Protein AF-A0A7W6JRZ4-F1 (afdb_monomer_lite)

Organism: NCBI:txid1268553

pLDDT: mean 92.35, std 9.7, range [45.47, 98.5]

Secondary structure (DSSP, 8-state):
-PPPPPPPSS-EEEHHHHHHHHT-SSHHHHHHHHHHHHS--S---SS-TTHHHHHHHHHHHH-GGGHHHHHHHHHHHHHHHHH-TTS-HHHHHHHHHHHHHHHHHHHHTTTTT-TTSEEEPPPSSPPPEEETTEEEE---SEEEEE--SSS-EEEEEEEE---PPPSHHHHHHHHHHHHHHHHHHHHHHHHH-GGGSEE-GGGSEEEEGGGTEEEEPPS--HHHHHHHHHHHHHHHHHGGG-

Radius of gyration: 18.37 Å; chains: 1; bounding box: 36×53×46 Å

Sequence (242 aa):
MARAPAPRALPRLSASQLADYLVAATPVGQMGILRQAKNPGPNRPLIIQYQHARRTIAECLRDRSNLNRISARSIVDLEDRRDNANHGPLVRDDAQRCIDVIEAFQRATNELDLWGTEYREPQLPSPTLNIAGVEISVSPDVVALSRGRTDDRVGQAFIRCTIGTPGDAAENRRAEANGHLATIAHLHTAQYLAYLGTPHAPTSMVIDVPRRAVVRGPVNSARRIANIEAACAMIAAVWPVV

Structure (mmCIF, N/CA/C/O backbone):
data_AF-A0A7W6JRZ4-F1
#
_entry.id   AF-A0A7W6JRZ4-F1
#
loop_
_atom_site.group_PDB
_atom_site.id
_atom_site.type_symbol
_atom_site.label_atom_id
_atom_site.label_alt_id
_atom_site.label_comp_id
_atom_site.label_asym_id
_atom_site.label_entity_id
_atom_site.label_seq_id
_atom_site.pdbx_PDB_ins_code
_atom_site.Cartn_x
_atom_site.Cartn_y
_atom_site.Cartn_z
_atom_site.occupancy
_atom_site.B_iso_or_equiv
_atom_site.auth_seq_id
_atom_site.auth_comp_id
_atom_site.auth_asym_id
_atom_site.auth_atom_id
_atom_site.pdbx_PDB_model_num
ATOM 1 N N . MET A 1 1 ? -8.407 26.370 -15.749 1.00 48.34 1 MET A N 1
ATOM 2 C CA . MET A 1 1 ? -7.953 25.893 -14.422 1.00 48.34 1 MET A CA 1
ATOM 3 C C . MET A 1 1 ? -9.121 25.201 -13.737 1.00 48.34 1 MET A C 1
ATOM 5 O O . MET A 1 1 ? -10.162 25.829 -13.595 1.00 48.34 1 MET A O 1
ATOM 9 N N . ALA A 1 2 ? -9.001 23.918 -13.386 1.00 53.44 2 ALA A N 1
ATOM 10 C CA . ALA A 1 2 ? -10.058 23.216 -12.655 1.00 53.44 2 ALA A CA 1
ATOM 11 C C . ALA A 1 2 ? -10.153 23.773 -11.224 1.00 53.44 2 ALA A C 1
ATOM 13 O O . ALA A 1 2 ? -9.135 23.925 -10.548 1.00 53.44 2 ALA A O 1
ATOM 14 N N . ARG A 1 3 ? -11.367 24.115 -10.778 1.00 54.56 3 ARG A N 1
ATOM 15 C CA . ARG A 1 3 ? -11.632 24.584 -9.412 1.00 54.56 3 ARG A CA 1
ATOM 16 C C . ARG A 1 3 ? -11.211 23.493 -8.426 1.00 54.56 3 ARG A C 1
ATOM 18 O O . ARG A 1 3 ? -11.556 22.329 -8.625 1.00 54.56 3 ARG A O 1
ATOM 25 N N . ALA A 1 4 ? -10.474 23.869 -7.381 1.00 60.69 4 ALA A N 1
ATOM 26 C CA . ALA A 1 4 ? -10.115 22.944 -6.312 1.00 60.69 4 ALA A CA 1
ATOM 27 C C . ALA A 1 4 ? -11.375 22.256 -5.768 1.00 60.69 4 ALA A C 1
ATOM 29 O O . ALA A 1 4 ? -12.387 22.943 -5.571 1.00 60.69 4 ALA A O 1
ATOM 30 N N . PRO A 1 5 ? -11.344 20.934 -5.528 1.00 68.88 5 PRO A N 1
ATOM 31 C CA . PRO A 1 5 ? -12.448 20.290 -4.842 1.00 68.88 5 PRO A CA 1
ATOM 32 C C . PRO A 1 5 ? -12.614 20.940 -3.465 1.00 68.88 5 PRO A C 1
ATOM 34 O O . PRO A 1 5 ? -11.634 21.318 -2.819 1.00 68.88 5 PRO A O 1
ATOM 37 N N . ALA A 1 6 ? -13.866 21.107 -3.039 1.00 77.44 6 ALA A N 1
ATOM 38 C CA . ALA A 1 6 ? -14.158 21.669 -1.730 1.00 77.44 6 ALA A CA 1
ATOM 39 C C . ALA A 1 6 ? -13.499 20.819 -0.621 1.00 77.44 6 ALA A C 1
ATOM 41 O O . ALA A 1 6 ? -13.405 19.593 -0.773 1.00 77.44 6 ALA A O 1
ATOM 42 N N . PRO A 1 7 ? -13.065 21.444 0.489 1.00 83.38 7 PRO A N 1
ATOM 43 C CA . PRO A 1 7 ? -12.601 20.723 1.665 1.00 83.38 7 PRO A CA 1
ATOM 44 C C . PRO A 1 7 ? -13.613 19.665 2.099 1.00 83.38 7 PRO A C 1
ATOM 46 O O . PRO A 1 7 ? -14.826 19.892 2.087 1.00 83.38 7 PRO A O 1
ATOM 49 N N . ARG A 1 8 ? -13.121 18.496 2.503 1.00 87.75 8 ARG A N 1
ATOM 50 C CA . ARG A 1 8 ? -13.980 17.412 2.979 1.00 87.75 8 ARG A CA 1
ATOM 51 C C . ARG A 1 8 ? -14.518 17.745 4.367 1.00 87.75 8 ARG A C 1
ATOM 53 O O . ARG A 1 8 ? -13.752 17.833 5.325 1.00 87.75 8 ARG A O 1
ATOM 60 N N . ALA A 1 9 ? -15.838 17.879 4.472 1.00 91.25 9 ALA A N 1
ATOM 61 C CA . ALA A 1 9 ? -16.509 18.132 5.746 1.00 91.25 9 ALA A CA 1
ATOM 62 C C . ALA A 1 9 ? -16.376 16.947 6.719 1.00 91.25 9 ALA A C 1
ATOM 64 O O . ALA A 1 9 ? -16.116 17.150 7.901 1.00 91.25 9 ALA A O 1
ATOM 65 N N . LEU A 1 10 ? -16.503 15.716 6.211 1.00 94.62 10 LEU A N 1
ATOM 66 C CA . LEU A 1 10 ? -16.395 14.488 7.001 1.00 94.62 10 LEU A CA 1
ATOM 67 C C . LEU A 1 10 ? -14.976 13.893 6.936 1.00 94.62 10 LEU A C 1
ATOM 69 O O . LEU A 1 10 ? -14.323 14.001 5.888 1.00 94.62 10 LEU A O 1
ATOM 73 N N . PRO A 1 11 ? -14.497 13.254 8.022 1.00 96.56 11 PRO A N 1
ATOM 74 C CA . PRO A 1 11 ? -13.176 12.643 8.071 1.00 96.56 11 PRO A CA 1
ATOM 75 C C . PRO A 1 11 ? -13.060 11.479 7.095 1.00 96.56 11 PRO A C 1
ATOM 77 O O . PRO A 1 11 ? -13.782 10.486 7.182 1.00 96.56 11 PRO A O 1
ATOM 80 N N . ARG A 1 12 ? -12.118 11.610 6.155 1.00 95.69 12 ARG A N 1
ATOM 81 C CA . ARG A 1 12 ? -11.849 10.592 5.139 1.00 95.69 12 ARG A CA 1
ATOM 82 C C . ARG A 1 12 ? -10.368 10.489 4.811 1.00 95.69 12 ARG A C 1
ATOM 84 O O . ARG A 1 12 ? -9.756 11.473 4.390 1.00 95.69 12 ARG A O 1
ATOM 91 N N . LEU A 1 13 ? -9.824 9.279 4.908 1.00 96.00 13 LEU A N 1
ATOM 92 C CA . LEU A 1 13 ? -8.449 8.946 4.532 1.00 96.00 13 LEU A CA 1
ATOM 93 C C . LEU A 1 13 ? -8.422 7.754 3.566 1.00 96.00 13 LEU A C 1
ATOM 95 O O . LEU A 1 13 ? -9.372 6.985 3.465 1.00 96.00 13 LEU A O 1
ATOM 99 N N . SER A 1 14 ? -7.321 7.581 2.838 1.00 95.81 14 SER A N 1
ATOM 100 C CA . SER A 1 14 ? -6.995 6.280 2.238 1.00 95.81 14 SER A CA 1
ATOM 101 C C . SER A 1 14 ? -6.327 5.359 3.263 1.00 95.81 14 SER A C 1
ATOM 103 O O . SER A 1 14 ? -5.719 5.834 4.223 1.00 95.81 14 SER A O 1
ATOM 105 N N . ALA A 1 15 ? -6.382 4.046 3.031 1.00 97.25 15 ALA A N 1
ATOM 106 C CA . ALA A 1 15 ? -5.702 3.059 3.872 1.00 97.25 15 ALA A CA 1
ATOM 107 C C . ALA A 1 15 ? -4.200 3.362 4.036 1.00 97.25 15 ALA A C 1
ATOM 109 O O . ALA A 1 15 ? -3.674 3.304 5.145 1.00 97.25 15 ALA A O 1
ATOM 110 N N . SER A 1 16 ? -3.521 3.756 2.952 1.00 95.00 16 SER A N 1
ATOM 111 C CA . SER A 1 16 ? -2.101 4.127 2.990 1.00 95.00 16 SER A CA 1
ATOM 112 C C . SER A 1 16 ? -1.850 5.394 3.810 1.00 95.00 16 SER A C 1
ATOM 114 O O . SER A 1 16 ? -0.917 5.418 4.604 1.00 95.00 16 SER A O 1
ATOM 116 N N . GLN A 1 17 ? -2.705 6.418 3.692 1.00 95.75 17 GLN A N 1
ATOM 117 C CA . GLN A 1 17 ? -2.586 7.631 4.514 1.00 95.75 17 GLN A CA 1
ATOM 118 C C . GLN A 1 17 ? -2.782 7.337 6.003 1.00 95.75 17 GLN A C 1
ATOM 120 O O . GLN A 1 17 ? -2.053 7.886 6.823 1.00 95.75 17 GLN A O 1
ATOM 125 N N . LEU A 1 18 ? -3.739 6.475 6.363 1.00 98.00 18 LEU A N 1
ATOM 126 C CA . LEU A 1 18 ? -3.941 6.077 7.757 1.00 98.00 18 LEU A CA 1
ATOM 127 C C . LEU A 1 18 ? -2.736 5.292 8.298 1.00 98.00 18 LEU A C 1
ATOM 129 O O . LEU A 1 18 ? -2.280 5.551 9.409 1.00 98.00 18 LEU A O 1
ATOM 133 N N . ALA A 1 19 ? -2.189 4.372 7.502 1.00 97.00 19 ALA A N 1
ATOM 134 C CA . ALA A 1 19 ? -0.983 3.633 7.860 1.00 97.00 19 ALA A CA 1
ATOM 135 C C . ALA A 1 19 ? 0.228 4.558 8.074 1.00 97.00 19 ALA A C 1
ATOM 137 O O . ALA A 1 19 ? 0.942 4.409 9.063 1.00 97.00 19 ALA A O 1
ATOM 138 N N . ASP A 1 20 ? 0.429 5.540 7.192 1.00 95.00 20 ASP A N 1
ATOM 139 C CA . ASP A 1 20 ? 1.506 6.525 7.329 1.00 95.00 20 ASP A CA 1
ATOM 140 C C . ASP A 1 20 ? 1.263 7.475 8.523 1.00 95.00 20 ASP A C 1
ATOM 142 O O . ASP A 1 20 ? 2.213 7.846 9.211 1.00 95.00 20 ASP A O 1
ATOM 146 N N . TYR A 1 21 ? 0.007 7.827 8.828 1.00 97.00 21 TYR A N 1
ATOM 147 C CA . TYR A 1 21 ? -0.362 8.632 10.003 1.00 97.00 21 TYR A CA 1
ATOM 148 C C . TYR A 1 21 ? -0.003 7.929 11.319 1.00 97.00 21 TYR A C 1
ATOM 150 O O . TYR A 1 21 ? 0.551 8.554 12.226 1.00 97.00 21 TYR A O 1
ATOM 158 N N . LEU A 1 22 ? -0.281 6.625 11.410 1.00 97.06 22 LEU A N 1
ATOM 159 C CA . LEU A 1 22 ? -0.019 5.806 12.598 1.00 97.06 22 LEU A CA 1
ATOM 160 C C . LEU A 1 22 ? 1.466 5.741 12.974 1.00 97.06 22 LEU A C 1
ATOM 162 O O . LEU A 1 22 ? 1.785 5.580 14.148 1.00 97.06 22 LEU A O 1
ATOM 166 N N . VAL A 1 23 ? 2.365 5.883 11.998 1.00 95.69 23 VAL A N 1
ATOM 167 C CA . VAL A 1 23 ? 3.820 5.796 12.212 1.00 95.69 23 VAL A CA 1
ATOM 168 C C . VAL A 1 23 ? 4.545 7.124 12.019 1.00 95.69 23 VAL A C 1
ATOM 170 O O . VAL A 1 23 ? 5.778 7.170 12.065 1.00 95.69 23 VAL A O 1
ATOM 173 N N . ALA A 1 24 ? 3.811 8.201 11.740 1.00 93.88 24 ALA A N 1
ATOM 174 C CA . ALA A 1 24 ? 4.398 9.504 11.496 1.00 93.88 24 ALA A CA 1
ATOM 175 C C . ALA A 1 24 ? 5.242 9.937 12.702 1.00 93.88 24 ALA A C 1
ATOM 177 O O . ALA A 1 24 ? 4.819 9.874 13.853 1.00 93.88 24 ALA A O 1
ATOM 178 N N . ALA A 1 25 ? 6.461 10.388 12.414 1.00 91.12 25 ALA A N 1
ATOM 179 C CA . ALA A 1 25 ? 7.482 10.640 13.428 1.00 91.12 25 ALA A CA 1
ATOM 180 C C . ALA A 1 25 ? 7.138 11.780 14.394 1.00 91.12 25 ALA A C 1
ATOM 182 O O . ALA A 1 25 ? 7.685 11.850 15.489 1.00 91.12 25 ALA A O 1
ATOM 183 N N . THR A 1 26 ? 6.302 12.717 13.946 1.00 93.88 26 THR A N 1
ATOM 184 C CA . THR A 1 26 ? 5.981 13.942 14.672 1.00 93.88 26 THR A CA 1
ATOM 185 C C . THR A 1 26 ? 4.499 14.284 14.520 1.00 93.88 26 THR A C 1
ATOM 187 O O . THR A 1 26 ? 3.904 13.983 13.476 1.00 93.88 26 THR A O 1
ATOM 190 N N . PRO A 1 27 ? 3.911 15.008 15.492 1.00 93.62 27 PRO A N 1
ATOM 191 C CA . PRO A 1 27 ? 2.559 15.554 15.364 1.00 93.62 27 PRO A CA 1
ATOM 192 C C . PRO A 1 27 ? 2.390 16.451 14.131 1.00 93.62 27 PRO A C 1
ATOM 194 O O . PRO A 1 27 ? 1.332 16.483 13.509 1.00 93.62 27 PRO A O 1
ATOM 197 N N . VAL A 1 28 ? 3.453 17.150 13.718 1.00 94.06 28 VAL A N 1
ATOM 198 C CA . VAL A 1 28 ? 3.444 17.971 12.497 1.00 94.06 28 VAL A CA 1
ATOM 199 C C . VAL A 1 28 ? 3.277 17.100 11.248 1.00 94.06 28 VAL A C 1
ATOM 201 O O . VAL A 1 28 ? 2.495 17.448 10.366 1.00 94.06 28 VAL A O 1
ATOM 204 N N . GLY A 1 29 ? 3.958 15.951 11.180 1.00 92.19 29 GLY A N 1
ATOM 205 C CA . GLY A 1 29 ? 3.796 14.986 10.089 1.00 92.19 29 GLY A CA 1
ATOM 206 C C . GLY A 1 29 ? 2.385 14.397 10.039 1.00 92.19 29 GLY A C 1
ATOM 207 O O . GLY A 1 29 ? 1.772 14.366 8.972 1.00 92.19 29 GLY A O 1
ATOM 208 N N . GLN A 1 30 ? 1.839 14.022 11.200 1.00 95.56 30 GLN A N 1
ATOM 209 C CA . GLN A 1 30 ? 0.449 13.571 11.344 1.00 95.56 30 GLN A CA 1
ATOM 210 C C . GLN A 1 30 ? -0.535 14.616 10.810 1.00 95.56 30 GLN A C 1
ATOM 212 O O . GLN A 1 30 ? -1.349 14.323 9.933 1.00 95.56 30 GLN A O 1
ATOM 217 N N . MET A 1 31 ? -0.401 15.863 11.262 1.00 95.38 31 MET A N 1
ATOM 218 C CA . MET A 1 31 ? -1.241 16.967 10.806 1.00 95.38 31 MET A CA 1
ATOM 219 C C . MET A 1 31 ? -1.076 17.272 9.318 1.00 95.38 31 MET A C 1
ATOM 221 O O . MET A 1 31 ? -2.054 17.610 8.654 1.00 95.38 31 MET A O 1
ATOM 225 N N . GLY A 1 32 ? 0.131 17.123 8.768 1.00 93.00 32 GLY A N 1
ATOM 226 C CA . GLY A 1 32 ? 0.381 17.238 7.333 1.00 93.00 32 GLY A CA 1
ATOM 227 C C . GLY A 1 32 ? -0.445 16.240 6.518 1.00 93.00 32 GLY A C 1
ATOM 228 O O . GLY A 1 32 ? -1.091 16.634 5.546 1.00 93.00 32 GLY A O 1
ATOM 229 N N . ILE A 1 33 ? -0.496 14.977 6.953 1.00 93.88 33 ILE A N 1
ATOM 230 C CA . ILE A 1 33 ? -1.301 13.927 6.310 1.00 93.88 33 ILE A CA 1
ATOM 231 C C . ILE A 1 33 ? -2.794 14.272 6.377 1.00 93.88 33 ILE A C 1
ATOM 233 O O . ILE A 1 33 ? -3.484 14.192 5.359 1.00 93.88 33 ILE A O 1
ATOM 237 N N . LEU A 1 34 ? -3.295 14.708 7.540 1.00 95.25 34 LEU A N 1
ATOM 238 C CA . LEU A 1 34 ? -4.708 15.075 7.691 1.00 95.25 34 LEU A CA 1
ATOM 239 C C . LEU A 1 34 ? -5.082 16.285 6.831 1.00 95.25 34 LEU A C 1
ATOM 241 O O . LEU A 1 34 ? -6.105 16.254 6.150 1.00 95.25 34 LEU A O 1
ATOM 245 N N . ARG A 1 35 ? -4.235 17.319 6.779 1.00 92.94 35 ARG A N 1
ATOM 246 C CA . ARG A 1 35 ? -4.457 18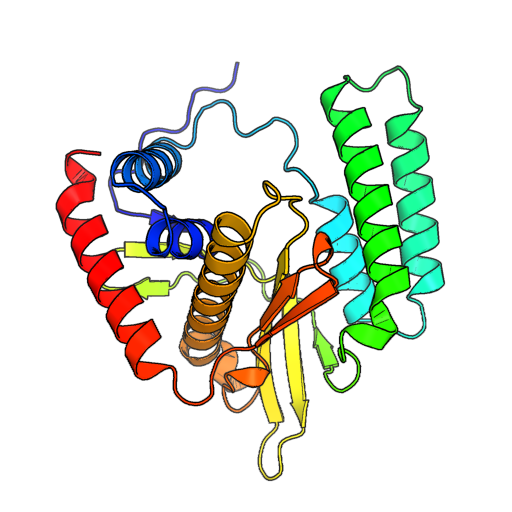.500 5.929 1.00 92.94 35 ARG A CA 1
ATOM 247 C C . ARG A 1 35 ? -4.520 18.131 4.452 1.00 92.94 35 ARG A C 1
ATOM 249 O O . ARG A 1 35 ? -5.416 18.603 3.757 1.00 92.94 35 ARG A O 1
ATOM 256 N N . GLN A 1 36 ? -3.621 17.261 3.984 1.00 90.12 36 GLN A N 1
ATOM 257 C CA . GLN A 1 36 ? -3.644 16.744 2.611 1.00 90.12 36 GLN A CA 1
ATOM 258 C C . GLN A 1 36 ? -4.898 15.904 2.329 1.00 90.12 36 GLN A C 1
ATOM 260 O O . GLN A 1 36 ? -5.439 15.944 1.225 1.00 90.12 36 GLN A O 1
ATOM 265 N N . ALA A 1 37 ? -5.375 15.140 3.314 1.00 91.81 37 ALA A N 1
ATOM 266 C CA . ALA A 1 37 ? -6.584 14.334 3.187 1.00 91.81 37 ALA A CA 1
ATOM 267 C C . ALA A 1 37 ? -7.872 15.180 3.207 1.00 91.81 37 ALA A C 1
ATOM 269 O O . ALA A 1 37 ? -8.801 14.878 2.454 1.00 91.81 37 ALA A O 1
ATOM 270 N N . LYS A 1 38 ? -7.934 16.232 4.032 1.00 91.50 38 LYS A N 1
ATOM 271 C CA . LYS A 1 38 ? -9.079 17.150 4.142 1.00 91.50 38 LYS A CA 1
ATOM 272 C C . LYS A 1 38 ? -9.169 18.101 2.960 1.00 91.50 38 LYS A C 1
ATOM 274 O O . LYS A 1 38 ? -10.255 18.310 2.424 1.00 91.50 38 LYS A O 1
ATOM 279 N N . ASN A 1 39 ? -8.020 18.611 2.529 1.00 88.12 39 ASN A N 1
ATOM 280 C CA . ASN A 1 39 ? -7.873 19.509 1.394 1.00 88.12 39 ASN A CA 1
ATOM 281 C C . ASN A 1 39 ? -7.077 18.795 0.295 1.00 88.12 39 ASN A C 1
ATOM 283 O O . ASN A 1 39 ? -5.911 19.135 0.072 1.00 88.12 39 ASN A O 1
ATOM 287 N N . PRO A 1 40 ? -7.659 17.787 -0.387 1.00 75.69 40 PRO A N 1
ATOM 288 C CA . PRO A 1 40 ? -7.014 17.216 -1.558 1.00 75.69 40 PRO A CA 1
ATOM 289 C C . PRO A 1 40 ? -6.898 18.349 -2.580 1.00 75.69 40 PRO A C 1
ATOM 291 O O . PRO A 1 40 ? -7.903 18.778 -3.135 1.00 75.69 40 PRO A O 1
ATOM 294 N N . GLY A 1 41 ? -5.702 18.916 -2.741 1.00 63.44 41 GLY A N 1
ATOM 295 C CA . GLY A 1 41 ? -5.530 20.168 -3.476 1.00 63.44 41 GLY A CA 1
ATOM 296 C C . GLY A 1 41 ? -6.072 20.112 -4.917 1.00 63.44 41 GLY A C 1
ATOM 297 O O . GLY A 1 41 ? -6.245 19.024 -5.472 1.00 63.44 41 GLY A O 1
ATOM 298 N N . PRO A 1 42 ? -6.279 21.277 -5.570 1.00 54.09 42 PRO A N 1
ATOM 299 C CA . PRO A 1 42 ? -6.563 21.336 -7.014 1.00 54.09 42 PRO A CA 1
ATOM 300 C C . PRO A 1 42 ? -5.467 20.634 -7.827 1.00 54.09 42 PRO A C 1
ATOM 302 O O . PRO A 1 42 ? -5.736 20.034 -8.863 1.00 54.09 42 PRO A O 1
ATOM 305 N N . ASN A 1 43 ? -4.244 20.660 -7.294 1.00 45.47 43 ASN A N 1
ATOM 306 C CA . ASN A 1 43 ? -3.089 19.929 -7.775 1.00 45.47 43 ASN A CA 1
ATOM 307 C C . ASN A 1 43 ? -3.040 18.549 -7.106 1.00 45.47 43 ASN A C 1
ATOM 309 O O . ASN A 1 43 ? -2.120 18.260 -6.337 1.00 45.47 43 ASN A O 1
ATOM 313 N N . ARG A 1 44 ? -3.978 17.648 -7.440 1.00 53.72 44 ARG A N 1
ATOM 314 C CA . ARG A 1 44 ? -3.539 16.245 -7.545 1.00 53.72 44 ARG A CA 1
ATOM 315 C C . ARG A 1 44 ? -2.283 16.288 -8.416 1.00 53.72 44 ARG A C 1
ATOM 317 O O . ARG A 1 44 ? -2.327 17.004 -9.423 1.00 53.72 44 ARG A O 1
ATOM 324 N N . PRO A 1 45 ? -1.173 15.628 -8.040 1.00 52.12 45 PRO A N 1
ATOM 325 C CA . PRO A 1 45 ? -0.038 15.583 -8.944 1.00 52.12 45 PRO A CA 1
ATOM 326 C C . PRO A 1 45 ? -0.596 15.152 -10.302 1.00 52.12 45 PRO A C 1
ATOM 328 O O . PRO A 1 45 ? -1.385 14.206 -10.364 1.00 52.12 45 PRO A O 1
ATOM 331 N N . LEU A 1 46 ? -0.296 15.936 -11.349 1.00 52.78 46 LEU A N 1
ATOM 332 C CA . LEU A 1 46 ? -0.868 15.752 -12.692 1.00 52.78 46 LEU A CA 1
ATOM 333 C C . LEU A 1 46 ? -0.727 14.286 -13.145 1.00 52.78 46 LEU A C 1
ATOM 335 O O . LEU A 1 46 ? -1.525 13.779 -13.926 1.00 52.78 46 LEU A O 1
ATOM 339 N N . ILE A 1 47 ? 0.284 13.617 -12.585 1.00 58.25 47 ILE A N 1
ATOM 340 C CA . ILE A 1 47 ? 0.594 12.205 -12.706 1.00 58.25 47 ILE A CA 1
ATOM 341 C C . ILE A 1 47 ? 0.491 11.550 -11.324 1.00 58.25 47 ILE A C 1
ATOM 343 O O . ILE A 1 47 ? 1.134 11.978 -10.361 1.00 58.25 47 ILE A O 1
ATOM 347 N N . ILE A 1 48 ? -0.292 10.477 -11.231 1.00 76.69 48 ILE A N 1
ATOM 348 C CA . ILE A 1 48 ? -0.267 9.584 -10.072 1.00 76.69 48 ILE A CA 1
ATOM 349 C C . ILE A 1 48 ? 0.998 8.739 -10.203 1.00 76.69 48 ILE A C 1
ATOM 351 O O . ILE A 1 48 ? 1.046 7.823 -11.023 1.00 76.69 48 ILE A O 1
ATOM 355 N N . GLN A 1 49 ? 2.014 9.069 -9.406 1.00 84.81 49 GLN A N 1
ATOM 356 C CA . GLN A 1 49 ? 3.311 8.409 -9.507 1.00 84.81 49 GLN A CA 1
ATOM 357 C C . GLN A 1 49 ? 3.189 6.889 -9.365 1.00 84.81 49 GLN A C 1
ATOM 359 O O . GLN A 1 49 ? 2.422 6.393 -8.531 1.00 84.81 49 GLN A O 1
ATOM 364 N N . TYR A 1 50 ? 3.979 6.155 -10.147 1.00 92.75 50 TYR A N 1
ATOM 365 C CA . TYR A 1 50 ? 4.058 4.691 -10.131 1.00 92.75 50 TYR A CA 1
ATOM 366 C C . TYR A 1 50 ? 2.766 3.954 -10.508 1.00 92.75 50 TYR A C 1
ATOM 368 O O . TYR A 1 50 ? 2.688 2.735 -10.329 1.00 92.75 50 TYR A O 1
ATOM 376 N N . GLN A 1 51 ? 1.734 4.636 -11.019 1.00 93.38 51 GLN A N 1
ATOM 377 C CA . GLN A 1 51 ? 0.471 3.977 -11.360 1.00 93.38 51 GLN A CA 1
ATOM 378 C C . GLN A 1 51 ? 0.662 2.888 -12.424 1.00 93.38 51 GLN A C 1
ATOM 380 O O . GLN A 1 51 ? 0.038 1.830 -12.326 1.00 93.38 51 GLN A O 1
ATOM 385 N N . HIS A 1 52 ? 1.535 3.125 -13.409 1.00 95.62 52 HIS A N 1
ATOM 386 C CA . HIS A 1 52 ? 1.871 2.127 -14.423 1.00 95.62 52 HIS A CA 1
ATOM 387 C C . HIS A 1 52 ? 2.584 0.925 -13.810 1.00 95.62 52 HIS A C 1
ATOM 389 O O . HIS A 1 52 ? 2.095 -0.188 -13.960 1.00 95.62 52 HIS A O 1
ATOM 395 N N . ALA A 1 53 ? 3.640 1.144 -13.020 1.00 97.19 53 ALA A N 1
ATOM 396 C CA . ALA A 1 53 ? 4.343 0.055 -12.344 1.00 97.19 53 ALA A CA 1
ATOM 397 C C . ALA A 1 53 ? 3.418 -0.796 -11.459 1.00 97.19 53 ALA A C 1
ATOM 399 O O . ALA A 1 53 ? 3.455 -2.021 -11.544 1.00 97.19 53 ALA A O 1
ATOM 400 N N . ARG A 1 54 ? 2.539 -0.171 -10.657 1.00 96.75 54 ARG A N 1
ATOM 401 C CA . ARG A 1 54 ? 1.570 -0.900 -9.815 1.00 96.75 54 ARG A CA 1
ATOM 402 C C . ARG A 1 54 ? 0.650 -1.793 -10.642 1.00 96.75 54 ARG A C 1
ATOM 404 O O . ARG A 1 54 ? 0.487 -2.962 -10.313 1.00 96.75 54 ARG A O 1
ATOM 411 N N . ARG A 1 55 ? 0.088 -1.261 -11.733 1.00 96.88 55 ARG A N 1
ATOM 412 C CA . ARG A 1 55 ? -0.775 -2.027 -12.648 1.00 96.88 55 ARG A CA 1
ATOM 413 C C . ARG A 1 55 ? -0.023 -3.179 -13.303 1.00 96.88 55 ARG A C 1
ATOM 415 O O . ARG A 1 55 ? -0.545 -4.287 -13.328 1.00 96.88 55 ARG A O 1
ATOM 422 N N . THR A 1 56 ? 1.196 -2.927 -13.772 1.00 98.31 56 THR A N 1
ATOM 423 C CA . THR A 1 56 ? 2.034 -3.941 -14.411 1.00 98.31 56 THR A CA 1
ATOM 424 C C . THR A 1 56 ? 2.358 -5.067 -13.443 1.00 98.31 56 THR A C 1
ATOM 426 O O . THR A 1 56 ? 2.142 -6.223 -13.796 1.00 98.31 56 THR A O 1
ATOM 429 N N . ILE A 1 57 ? 2.796 -4.785 -12.206 1.00 98.19 57 ILE A N 1
ATOM 430 C CA . ILE A 1 57 ? 3.104 -5.897 -11.292 1.00 98.19 57 ILE A CA 1
ATOM 431 C C . ILE A 1 57 ? 1.834 -6.587 -10.790 1.00 98.19 57 ILE A C 1
ATOM 433 O O . ILE A 1 57 ? 1.849 -7.802 -10.647 1.00 98.19 57 ILE A O 1
ATOM 437 N N . ALA A 1 58 ? 0.706 -5.885 -10.640 1.00 98.12 58 ALA A N 1
ATOM 438 C CA . ALA A 1 58 ? -0.588 -6.532 -10.401 1.00 98.12 58 ALA A CA 1
ATOM 439 C C . ALA A 1 58 ? -0.989 -7.487 -11.544 1.00 98.12 58 ALA A C 1
ATOM 441 O O . ALA A 1 58 ? -1.546 -8.552 -11.293 1.00 98.12 58 ALA A O 1
ATOM 442 N N . GLU A 1 59 ? -0.709 -7.142 -12.803 1.00 98.19 59 GLU A N 1
ATOM 443 C CA . GLU A 1 59 ? -0.895 -8.039 -13.951 1.00 98.19 59 GLU A CA 1
ATOM 444 C C . GLU A 1 59 ? 0.065 -9.239 -13.886 1.00 98.19 59 GLU A C 1
ATOM 446 O O . GLU A 1 59 ? -0.392 -10.376 -13.973 1.00 98.19 59 GLU A O 1
ATOM 451 N N . CYS A 1 60 ? 1.355 -9.019 -13.608 1.00 98.06 60 CYS A N 1
ATOM 452 C CA . CYS A 1 60 ? 2.335 -10.101 -13.443 1.00 98.06 60 CYS A CA 1
ATOM 453 C C . CYS A 1 60 ? 1.996 -11.063 -12.293 1.00 98.06 60 CYS A C 1
ATOM 455 O O . CYS A 1 60 ? 2.275 -12.255 -12.389 1.00 98.06 60 CYS A O 1
ATOM 457 N N . LEU A 1 61 ? 1.418 -10.563 -11.195 1.00 97.62 61 LEU A N 1
ATOM 458 C CA . LEU A 1 61 ? 0.980 -11.397 -10.072 1.00 97.62 61 LEU A CA 1
ATOM 459 C C . LEU A 1 61 ? -0.154 -12.340 -10.484 1.00 97.62 61 LEU A C 1
ATOM 461 O O . LEU A 1 61 ? -0.170 -13.498 -10.075 1.00 97.62 61 LEU A O 1
ATOM 465 N N . ARG A 1 62 ? -1.091 -11.849 -11.301 1.00 97.31 62 ARG A N 1
ATOM 466 C CA . ARG A 1 62 ? -2.240 -12.623 -11.795 1.00 97.31 62 ARG A CA 1
ATOM 467 C C . ARG A 1 62 ? -1.843 -13.634 -12.870 1.00 97.31 62 ARG A C 1
ATOM 469 O O . ARG A 1 62 ? -2.459 -14.689 -12.958 1.00 97.31 62 ARG A O 1
ATOM 476 N N . ASP A 1 63 ? -0.805 -13.336 -13.651 1.00 96.62 63 ASP A N 1
ATOM 477 C CA . ASP A 1 63 ? -0.287 -14.220 -14.694 1.00 96.62 63 ASP A CA 1
ATOM 478 C C . ASP A 1 63 ? 1.236 -14.384 -14.602 1.00 96.62 63 ASP A C 1
ATOM 480 O O . ASP A 1 63 ? 2.022 -13.786 -15.345 1.00 96.62 63 ASP A O 1
ATOM 484 N N . ARG A 1 64 ? 1.653 -15.267 -13.688 1.00 94.25 64 ARG A N 1
ATOM 485 C CA . ARG A 1 64 ? 3.064 -15.627 -13.493 1.00 94.25 64 ARG A CA 1
ATOM 486 C C . ARG A 1 64 ? 3.710 -16.158 -14.774 1.00 94.25 64 ARG A C 1
ATOM 488 O O . ARG A 1 64 ? 4.892 -15.911 -15.005 1.00 94.25 64 ARG A O 1
ATOM 495 N N . SER A 1 65 ? 2.966 -16.910 -15.586 1.00 95.06 65 SER A N 1
ATOM 496 C CA . SER A 1 65 ? 3.510 -17.562 -16.782 1.00 95.06 65 SER A CA 1
ATOM 497 C C . SER A 1 65 ? 3.938 -16.551 -17.846 1.00 95.06 65 SER A C 1
ATOM 499 O O . SER A 1 65 ? 4.946 -16.753 -18.521 1.00 95.06 65 SER A O 1
ATOM 501 N N . ASN A 1 66 ? 3.232 -15.420 -17.925 1.00 96.75 66 ASN A N 1
ATOM 502 C CA . ASN A 1 66 ? 3.533 -14.329 -18.843 1.00 96.75 66 ASN A CA 1
ATOM 503 C C . ASN A 1 66 ? 4.293 -13.167 -18.192 1.00 96.75 66 ASN A C 1
ATOM 505 O O . ASN A 1 66 ? 4.449 -12.131 -18.837 1.00 96.75 66 ASN A O 1
ATOM 509 N N . LEU A 1 67 ? 4.818 -13.321 -16.970 1.00 95.88 67 LEU A N 1
ATOM 510 C CA . LEU A 1 67 ? 5.489 -12.248 -16.227 1.00 95.88 67 LEU A CA 1
ATOM 511 C C . LEU A 1 67 ? 6.528 -11.503 -17.073 1.00 95.88 67 LEU A C 1
ATOM 513 O O . LEU A 1 67 ? 6.474 -10.281 -17.182 1.00 95.88 67 LEU A O 1
ATOM 517 N N . ASN A 1 68 ? 7.433 -12.232 -17.733 1.00 96.88 68 ASN A N 1
ATOM 518 C CA . ASN A 1 68 ? 8.478 -11.621 -18.561 1.00 96.88 68 ASN A CA 1
ATOM 519 C C . ASN A 1 68 ? 7.899 -10.851 -19.755 1.00 96.88 68 ASN A C 1
ATOM 521 O O . ASN A 1 68 ? 8.380 -9.769 -20.079 1.00 96.88 68 ASN A O 1
ATOM 525 N N . ARG A 1 69 ? 6.843 -11.377 -20.384 1.00 97.94 69 ARG A N 1
ATOM 526 C CA . ARG A 1 69 ? 6.171 -10.733 -21.518 1.00 97.94 69 ARG A CA 1
ATOM 527 C C . ARG A 1 69 ? 5.426 -9.468 -21.088 1.00 97.94 69 ARG A C 1
ATOM 529 O O . ARG A 1 69 ? 5.517 -8.455 -21.776 1.00 97.94 69 ARG A O 1
ATOM 536 N N . ILE A 1 70 ? 4.699 -9.525 -19.971 1.00 98.31 70 ILE A N 1
ATOM 537 C CA . ILE A 1 70 ? 3.940 -8.398 -19.411 1.00 98.31 70 ILE A CA 1
ATOM 538 C C . ILE A 1 70 ? 4.896 -7.266 -19.026 1.00 98.31 70 ILE A C 1
ATOM 540 O O . ILE A 1 70 ? 4.691 -6.122 -19.437 1.00 98.31 70 ILE A O 1
ATOM 544 N N . SER A 1 71 ? 5.964 -7.591 -18.294 1.00 97.62 71 SER A N 1
ATOM 545 C CA . SER A 1 71 ? 6.983 -6.620 -17.899 1.00 97.62 71 SER A CA 1
ATOM 546 C C . SER A 1 71 ? 7.688 -6.012 -19.110 1.00 97.62 71 SER A C 1
ATOM 548 O O . SER A 1 71 ? 7.741 -4.791 -19.198 1.00 97.62 71 SER A O 1
ATOM 550 N N . ALA A 1 72 ? 8.151 -6.821 -20.072 1.00 97.94 72 ALA A N 1
ATOM 551 C CA . ALA A 1 72 ? 8.837 -6.317 -21.264 1.00 97.94 72 ALA A CA 1
ATOM 552 C C . ALA A 1 72 ? 7.952 -5.371 -22.089 1.00 97.94 72 ALA A C 1
ATOM 554 O O . ALA A 1 72 ? 8.384 -4.273 -22.424 1.00 97.94 72 ALA A O 1
ATOM 555 N N . ARG A 1 73 ? 6.689 -5.747 -22.346 1.00 98.19 73 ARG A N 1
ATOM 556 C CA . ARG A 1 73 ? 5.718 -4.876 -23.029 1.00 98.19 73 ARG A CA 1
ATOM 557 C C . ARG A 1 73 ? 5.555 -3.545 -22.295 1.00 98.19 73 ARG A C 1
ATOM 559 O O . ARG A 1 73 ? 5.627 -2.491 -22.910 1.00 98.19 73 ARG A O 1
ATOM 566 N N . SER A 1 74 ? 5.354 -3.597 -20.978 1.00 97.94 74 SER A N 1
ATOM 567 C CA . SER A 1 74 ? 5.172 -2.386 -20.179 1.00 97.94 74 SER A CA 1
ATOM 568 C C . SER A 1 74 ? 6.417 -1.502 -20.142 1.00 97.94 74 SER A C 1
ATOM 570 O O . SER A 1 74 ? 6.260 -0.292 -20.012 1.00 97.94 74 SER A O 1
ATOM 572 N N . ILE A 1 75 ? 7.622 -2.077 -20.180 1.00 98.25 75 ILE A N 1
ATOM 573 C CA . ILE A 1 75 ? 8.873 -1.312 -20.204 1.00 98.25 75 ILE A CA 1
ATOM 574 C C . ILE A 1 75 ? 8.991 -0.568 -21.531 1.00 98.25 75 ILE A C 1
ATOM 576 O O . ILE A 1 75 ? 9.181 0.639 -21.491 1.00 98.25 75 ILE A O 1
ATOM 580 N N . VAL A 1 76 ? 8.745 -1.230 -22.667 1.00 98.19 76 VAL A N 1
ATOM 581 C CA . VAL A 1 76 ? 8.743 -0.580 -23.993 1.00 98.19 76 VAL A CA 1
ATOM 582 C C . VAL A 1 76 ? 7.772 0.608 -24.027 1.00 98.19 76 VAL A C 1
ATOM 584 O O . VAL A 1 76 ? 8.164 1.718 -24.377 1.00 98.19 76 VAL A O 1
ATOM 587 N N . ASP A 1 77 ? 6.535 0.425 -23.549 1.00 97.38 77 ASP A N 1
ATOM 588 C CA . ASP A 1 77 ? 5.542 1.511 -23.491 1.00 97.38 77 ASP A CA 1
ATOM 589 C C . ASP A 1 77 ? 5.996 2.697 -22.610 1.00 97.38 77 ASP A C 1
ATOM 591 O O . ASP A 1 77 ? 5.590 3.845 -22.821 1.00 97.38 77 ASP A O 1
ATOM 595 N N . LEU A 1 78 ? 6.782 2.430 -21.562 1.00 97.50 78 LEU A N 1
ATOM 596 C CA . LEU A 1 78 ? 7.312 3.454 -20.660 1.00 97.50 78 LEU A CA 1
ATOM 597 C C . LEU A 1 78 ? 8.569 4.121 -21.228 1.00 97.50 78 LEU A C 1
ATOM 599 O O . LEU A 1 78 ? 8.737 5.321 -21.023 1.00 97.50 78 LEU A O 1
ATOM 603 N N . GLU A 1 79 ? 9.414 3.395 -21.957 1.00 98.12 79 GLU A N 1
ATOM 604 C CA . GLU A 1 79 ? 10.564 3.946 -22.678 1.00 98.12 79 GLU A CA 1
ATOM 605 C C . GLU A 1 79 ? 10.098 4.937 -23.744 1.00 98.12 79 GLU A C 1
ATOM 607 O O . GLU A 1 79 ? 10.557 6.079 -23.751 1.00 98.12 79 GLU A O 1
ATOM 612 N N . ASP A 1 80 ? 9.071 4.582 -24.522 1.00 96.88 80 ASP A N 1
ATOM 613 C CA . ASP A 1 80 ? 8.444 5.494 -25.484 1.00 96.88 80 ASP A CA 1
ATOM 614 C C . ASP A 1 80 ? 7.955 6.783 -24.804 1.00 96.88 80 ASP A C 1
ATOM 616 O O . ASP A 1 80 ? 8.152 7.890 -25.309 1.00 96.88 80 ASP A O 1
ATOM 620 N N . ARG A 1 81 ? 7.351 6.680 -23.611 1.00 94.69 81 ARG A N 1
ATOM 621 C CA . ARG A 1 81 ? 6.899 7.855 -22.842 1.00 94.69 81 ARG A CA 1
ATOM 622 C C . ARG A 1 81 ? 8.047 8.670 -22.258 1.00 94.69 81 ARG A C 1
ATOM 624 O O . ARG A 1 81 ? 7.932 9.892 -22.156 1.00 94.69 81 ARG A O 1
ATOM 631 N N . ARG A 1 82 ? 9.124 8.013 -21.832 1.00 96.06 82 ARG A N 1
ATOM 632 C CA . ARG A 1 82 ? 10.333 8.661 -21.317 1.00 96.06 82 ARG A CA 1
ATOM 633 C C . ARG A 1 82 ? 11.049 9.429 -22.424 1.00 96.06 82 ARG A C 1
ATOM 635 O O . ARG A 1 82 ? 11.542 10.527 -22.164 1.00 96.06 82 ARG A O 1
ATOM 642 N N . ASP A 1 83 ? 11.081 8.886 -23.635 1.00 95.69 83 ASP A N 1
ATOM 643 C CA . ASP A 1 83 ? 11.895 9.408 -24.736 1.00 95.69 83 ASP A CA 1
ATOM 644 C C . ASP A 1 83 ? 11.112 10.366 -25.651 1.00 95.69 83 ASP A C 1
ATOM 646 O O . ASP A 1 83 ? 11.704 11.192 -26.349 1.00 95.69 83 ASP A O 1
ATOM 650 N N . ASN A 1 84 ? 9.777 10.360 -25.583 1.00 93.81 84 ASN A N 1
ATOM 651 C CA . ASN A 1 84 ? 8.930 11.304 -26.305 1.00 93.81 84 ASN A CA 1
ATOM 652 C C . ASN A 1 84 ? 9.087 12.747 -25.784 1.00 93.81 84 ASN A C 1
ATOM 654 O O . ASN A 1 84 ? 8.588 13.116 -24.717 1.00 93.81 84 ASN A O 1
ATOM 658 N N . ALA A 1 85 ? 9.715 13.598 -26.599 1.00 91.19 85 ALA A N 1
ATOM 659 C CA . ALA A 1 85 ? 9.958 15.011 -26.303 1.00 91.19 85 ALA A CA 1
ATOM 660 C C . ALA A 1 85 ? 8.680 15.855 -26.113 1.00 91.19 85 ALA A C 1
ATOM 662 O O . ALA A 1 85 ? 8.748 16.933 -25.524 1.00 91.19 85 ALA A O 1
ATOM 663 N N . ASN A 1 86 ? 7.514 15.374 -26.564 1.00 93.12 86 ASN A N 1
ATOM 664 C CA . ASN A 1 86 ? 6.230 16.054 -26.356 1.00 93.12 86 ASN A CA 1
ATOM 665 C C . ASN A 1 86 ? 5.697 15.899 -24.921 1.00 93.12 86 ASN A C 1
ATOM 667 O O . ASN A 1 86 ? 4.738 16.572 -24.537 1.00 93.12 86 ASN A O 1
ATOM 671 N N . HIS A 1 87 ? 6.278 15.004 -24.121 1.00 89.94 87 HIS A N 1
ATOM 672 C CA . HIS A 1 87 ? 5.904 14.829 -22.726 1.00 89.94 87 HIS A CA 1
ATOM 673 C C . HIS A 1 87 ? 6.702 15.754 -21.804 1.00 89.94 87 HIS A C 1
ATOM 675 O O . HIS A 1 87 ? 7.916 15.914 -21.923 1.00 89.94 87 HIS A O 1
ATOM 681 N N . GLY A 1 88 ? 6.002 16.356 -20.838 1.00 90.25 88 GLY A N 1
ATOM 682 C CA . GLY A 1 88 ? 6.632 17.209 -19.833 1.00 90.25 88 GLY A CA 1
ATOM 683 C C . GLY A 1 88 ? 7.581 16.424 -18.911 1.00 90.25 88 GLY A C 1
ATOM 684 O O . GLY A 1 88 ? 7.392 15.216 -18.736 1.00 90.25 88 GLY A O 1
ATOM 685 N N . PRO A 1 89 ? 8.548 17.094 -18.252 1.00 90.56 89 PRO A N 1
ATOM 686 C CA . PRO A 1 89 ? 9.572 16.439 -17.429 1.00 90.56 89 PRO A CA 1
ATOM 687 C C . PRO A 1 89 ? 9.010 15.462 -16.391 1.00 90.56 89 PRO A C 1
ATOM 689 O O . PRO A 1 89 ? 9.496 14.348 -16.263 1.00 90.56 89 PRO A O 1
ATOM 692 N N . LEU A 1 90 ? 7.908 15.826 -15.726 1.00 89.25 90 LEU A N 1
ATOM 693 C CA . LEU A 1 90 ? 7.278 14.974 -14.714 1.00 89.25 90 LEU A CA 1
ATOM 694 C C . LEU A 1 90 ? 6.780 13.628 -15.266 1.00 89.25 90 LEU A C 1
ATOM 696 O O . LEU A 1 90 ? 6.841 12.630 -14.554 1.00 89.25 90 LEU A O 1
ATOM 700 N N . VAL A 1 91 ? 6.265 13.593 -16.504 1.00 91.38 91 VAL A N 1
ATOM 701 C CA . VAL A 1 91 ? 5.782 12.350 -17.140 1.00 91.38 91 VAL A CA 1
ATOM 702 C C . VAL A 1 91 ? 6.964 11.440 -17.446 1.00 91.38 91 VAL A C 1
ATOM 704 O O . VAL A 1 91 ? 6.902 10.240 -17.196 1.00 91.38 91 VAL A O 1
ATOM 707 N N . ARG A 1 92 ? 8.044 12.027 -17.966 1.00 93.44 92 ARG A N 1
ATOM 708 C CA . ARG A 1 92 ? 9.263 11.309 -18.340 1.00 93.44 92 ARG A CA 1
ATOM 709 C C . ARG A 1 92 ? 9.966 10.736 -17.105 1.00 93.44 92 ARG A C 1
ATOM 711 O O . ARG A 1 92 ? 10.349 9.570 -17.109 1.00 93.44 92 ARG A O 1
ATOM 718 N N . ASP A 1 93 ? 10.035 11.515 -16.026 1.00 93.00 93 ASP A N 1
ATOM 719 C CA . ASP A 1 93 ? 10.577 11.076 -14.737 1.00 93.00 93 ASP A CA 1
ATOM 720 C C . ASP A 1 93 ? 9.739 9.952 -14.110 1.00 93.00 93 ASP A C 1
ATOM 722 O O . ASP A 1 93 ? 10.293 8.988 -13.583 1.00 93.00 93 ASP A O 1
ATOM 726 N N . ASP A 1 94 ? 8.403 10.050 -14.155 1.00 93.56 94 ASP A N 1
ATOM 727 C CA . ASP A 1 94 ? 7.527 8.974 -13.676 1.00 93.56 94 ASP A CA 1
ATOM 728 C C . ASP A 1 94 ? 7.693 7.697 -14.506 1.00 93.56 94 ASP A C 1
ATOM 730 O O . ASP A 1 94 ? 7.718 6.603 -13.942 1.00 93.56 94 ASP A O 1
ATOM 734 N N . ALA A 1 95 ? 7.863 7.828 -15.824 1.00 95.81 95 ALA A N 1
ATOM 735 C CA . ALA A 1 95 ? 8.099 6.692 -16.701 1.00 95.81 95 ALA A CA 1
ATOM 736 C C . ALA A 1 95 ? 9.398 5.958 -16.338 1.00 95.81 95 ALA A C 1
ATOM 738 O O . ALA A 1 95 ? 9.358 4.748 -16.115 1.00 95.81 95 ALA A O 1
ATOM 739 N N . GLN A 1 96 ? 10.509 6.685 -16.162 1.00 96.44 96 GLN A N 1
ATOM 740 C CA . GLN A 1 96 ? 11.775 6.090 -15.717 1.00 96.44 96 GLN A CA 1
ATOM 741 C C . GLN A 1 96 ? 11.630 5.405 -14.352 1.00 96.44 96 GLN A C 1
ATOM 743 O O . GLN A 1 96 ? 12.007 4.248 -14.192 1.00 96.44 96 GLN A O 1
ATOM 748 N N . ARG A 1 97 ? 10.997 6.070 -13.381 1.00 95.12 97 ARG A N 1
ATOM 749 C CA . ARG A 1 97 ? 10.753 5.486 -12.053 1.00 95.12 97 ARG A CA 1
ATOM 750 C C . ARG A 1 97 ? 9.879 4.233 -12.108 1.00 95.12 97 ARG A C 1
ATOM 752 O O . ARG A 1 97 ? 10.056 3.325 -11.298 1.00 95.12 97 ARG A O 1
ATOM 759 N N . CYS A 1 98 ? 8.915 4.175 -13.026 1.00 96.94 98 CYS A N 1
ATOM 760 C CA . CYS A 1 98 ? 8.106 2.980 -13.236 1.00 96.94 98 CYS A CA 1
ATOM 761 C C . CYS A 1 98 ? 8.938 1.825 -13.800 1.00 96.94 98 CYS A C 1
ATOM 763 O O . CYS A 1 98 ? 8.776 0.704 -13.317 1.00 96.94 98 CYS A O 1
ATOM 765 N N . ILE A 1 99 ? 9.819 2.096 -14.771 1.00 97.69 99 ILE A N 1
ATOM 766 C CA . ILE A 1 99 ? 10.752 1.105 -15.331 1.00 97.69 99 ILE A CA 1
ATOM 767 C C . ILE A 1 99 ? 11.614 0.525 -14.207 1.00 97.69 99 ILE A C 1
ATOM 769 O O . ILE A 1 99 ? 11.572 -0.685 -13.981 1.00 97.69 99 ILE A O 1
ATOM 773 N N . ASP A 1 100 ? 12.272 1.383 -13.420 1.00 96.56 100 ASP A N 1
ATOM 774 C CA . ASP A 1 100 ? 13.155 0.964 -12.322 1.00 96.56 100 ASP A CA 1
ATOM 775 C C . ASP A 1 100 ? 12.440 0.021 -11.336 1.00 96.56 100 ASP A C 1
ATOM 777 O O . ASP A 1 100 ? 12.999 -0.975 -10.868 1.00 96.56 100 ASP A O 1
ATOM 781 N N . VAL A 1 101 ? 11.177 0.321 -11.016 1.00 96.81 101 VAL A N 1
ATOM 782 C CA . VAL A 1 101 ? 10.356 -0.485 -10.105 1.00 96.81 101 VAL A CA 1
ATOM 783 C C . VAL A 1 101 ? 9.947 -1.819 -10.735 1.00 96.81 101 VAL A C 1
ATOM 785 O O . VAL A 1 101 ? 9.979 -2.837 -10.043 1.00 96.81 101 VAL A O 1
ATOM 788 N N . ILE A 1 102 ? 9.572 -1.848 -12.016 1.00 97.62 102 ILE A N 1
ATOM 789 C CA . ILE A 1 102 ? 9.218 -3.095 -12.716 1.00 97.62 102 ILE A CA 1
ATOM 790 C C . ILE A 1 102 ? 10.437 -4.024 -12.771 1.00 97.62 102 ILE A C 1
ATOM 792 O O . ILE A 1 102 ? 10.327 -5.198 -12.415 1.00 97.62 102 ILE A O 1
ATOM 796 N N . GLU A 1 103 ? 11.610 -3.499 -13.117 1.00 97.00 103 GLU A N 1
ATOM 797 C CA . GLU A 1 103 ? 12.857 -4.267 -13.148 1.00 97.00 103 GLU A CA 1
ATOM 798 C C . GLU A 1 103 ? 13.289 -4.737 -11.752 1.00 97.00 103 GLU A C 1
ATOM 800 O O . GLU A 1 103 ? 13.776 -5.859 -11.574 1.00 97.00 103 GLU A O 1
ATOM 805 N N . ALA A 1 104 ? 13.120 -3.893 -10.728 1.00 95.81 104 ALA A N 1
ATOM 806 C CA . ALA A 1 104 ? 13.373 -4.275 -9.341 1.00 95.81 104 ALA A CA 1
ATOM 807 C C . ALA A 1 104 ? 12.448 -5.416 -8.899 1.00 95.81 104 ALA A C 1
ATOM 809 O O . ALA A 1 104 ? 12.922 -6.375 -8.288 1.00 95.81 104 ALA A O 1
ATOM 810 N N . PHE A 1 105 ? 11.161 -5.351 -9.254 1.00 96.94 105 PHE A N 1
ATOM 811 C CA . PHE A 1 105 ? 10.213 -6.428 -8.997 1.00 96.94 105 PHE A CA 1
ATOM 812 C C . PHE A 1 105 ? 10.652 -7.719 -9.685 1.00 96.94 105 PHE A C 1
ATOM 814 O O . PHE A 1 105 ? 10.776 -8.728 -8.998 1.00 96.94 105 PHE A O 1
ATOM 821 N N . GLN A 1 106 ? 10.959 -7.687 -10.990 1.00 95.44 106 GLN A N 1
ATOM 822 C CA . GLN A 1 106 ? 11.395 -8.866 -11.750 1.00 95.44 106 GLN A CA 1
ATOM 823 C C . GLN A 1 106 ? 12.581 -9.572 -11.085 1.00 95.44 106 GLN A C 1
ATOM 825 O O . GLN A 1 106 ? 12.534 -10.787 -10.885 1.00 95.44 106 GLN A O 1
ATOM 830 N N . ARG A 1 107 ? 13.600 -8.809 -10.666 1.00 94.56 107 ARG A N 1
ATOM 831 C CA . ARG A 1 107 ? 14.784 -9.341 -9.969 1.00 94.56 107 ARG A CA 1
ATOM 832 C C . ARG A 1 107 ? 14.463 -9.937 -8.596 1.00 94.56 107 ARG A C 1
ATOM 834 O O . ARG A 1 107 ? 15.112 -10.895 -8.197 1.00 94.56 107 ARG A O 1
ATOM 841 N N . ALA A 1 108 ? 13.470 -9.394 -7.896 1.00 94.44 108 ALA A N 1
ATOM 842 C CA . ALA A 1 108 ? 13.088 -9.816 -6.549 1.00 94.44 108 ALA A CA 1
ATOM 843 C C . ALA A 1 108 ? 12.020 -10.925 -6.516 1.00 94.44 108 ALA A C 1
ATOM 845 O O . ALA A 1 108 ? 11.735 -11.465 -5.452 1.00 94.44 108 ALA A O 1
ATOM 846 N N . THR A 1 109 ? 11.409 -11.283 -7.651 1.00 91.69 109 THR A N 1
ATOM 847 C CA . THR A 1 109 ? 10.256 -12.206 -7.707 1.00 91.69 109 THR A CA 1
ATOM 848 C C . THR A 1 109 ? 10.454 -13.526 -6.962 1.00 91.69 109 THR A C 1
ATOM 850 O O . THR A 1 109 ? 9.520 -14.010 -6.325 1.00 91.69 109 THR A O 1
ATOM 853 N N . ASN A 1 110 ? 11.651 -14.111 -7.036 1.00 88.75 110 ASN A N 1
ATOM 854 C CA . ASN A 1 110 ? 11.969 -15.371 -6.361 1.00 88.75 110 ASN A CA 1
ATOM 855 C C . ASN A 1 110 ? 12.211 -15.193 -4.852 1.00 88.75 110 ASN A C 1
ATOM 857 O O . ASN A 1 110 ? 11.942 -16.113 -4.089 1.00 88.75 110 ASN A O 1
ATOM 861 N N . GLU A 1 111 ? 12.681 -14.018 -4.423 1.00 91.69 111 GLU A N 1
ATOM 862 C CA . GLU A 1 111 ? 12.937 -13.685 -3.013 1.00 91.69 111 GLU A CA 1
ATOM 863 C C . GLU A 1 111 ? 11.634 -13.3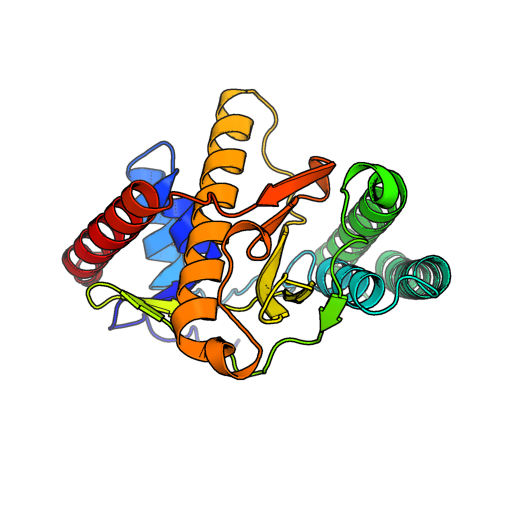82 -2.250 1.00 91.69 111 GLU A C 1
ATOM 865 O O . GLU A 1 111 ? 11.544 -13.613 -1.048 1.00 91.69 111 GLU A O 1
ATOM 870 N N . LEU A 1 112 ? 10.608 -12.882 -2.947 1.00 91.62 112 LEU A N 1
ATOM 871 C CA . LEU A 1 112 ? 9.374 -12.371 -2.338 1.00 91.62 112 LEU A CA 1
ATOM 872 C C . LEU A 1 112 ? 8.367 -13.457 -1.900 1.00 91.62 112 LEU A C 1
ATOM 874 O O . LEU A 1 112 ? 7.363 -13.117 -1.277 1.00 91.62 112 LEU A O 1
ATOM 878 N N . ASP A 1 113 ? 8.590 -14.736 -2.227 1.00 90.62 113 ASP A N 1
ATOM 879 C CA . ASP A 1 113 ? 7.685 -15.859 -1.898 1.00 90.62 113 ASP A CA 1
ATOM 880 C C . ASP A 1 113 ? 6.195 -15.572 -2.213 1.00 90.62 113 ASP A C 1
ATOM 882 O O . ASP A 1 113 ? 5.286 -15.676 -1.382 1.00 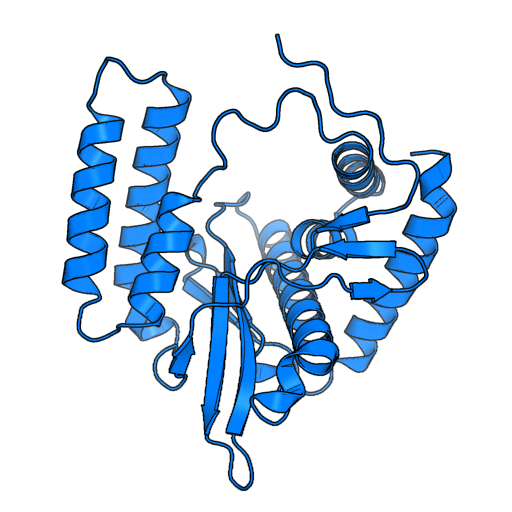90.62 113 ASP A O 1
ATOM 886 N N . LEU A 1 114 ? 5.934 -15.124 -3.444 1.00 92.75 114 LEU A N 1
ATOM 887 C CA . LEU A 1 114 ? 4.600 -14.680 -3.872 1.00 92.75 114 LEU A CA 1
ATOM 888 C C . LEU A 1 114 ? 3.768 -15.794 -4.508 1.00 92.75 114 LEU A C 1
ATOM 890 O O . LEU A 1 114 ? 2.546 -15.680 -4.573 1.00 92.75 114 LEU A O 1
ATOM 894 N N . TRP A 1 115 ? 4.411 -16.863 -4.979 1.00 92.06 115 TRP A N 1
ATOM 895 C CA . TRP A 1 115 ? 3.818 -17.799 -5.938 1.00 92.06 115 TRP A CA 1
ATOM 896 C C . TRP A 1 115 ? 3.013 -18.947 -5.326 1.00 92.06 115 TRP A C 1
ATOM 898 O O . TRP A 1 115 ? 2.415 -19.723 -6.065 1.00 92.06 115 TRP A O 1
ATOM 908 N N . GLY A 1 116 ? 2.953 -19.038 -3.995 1.00 89.56 116 GLY A N 1
ATOM 909 C CA . GLY A 1 116 ? 2.022 -19.923 -3.283 1.00 89.56 116 GLY A CA 1
ATOM 910 C C . GLY A 1 116 ? 0.597 -19.362 -3.159 1.00 89.56 116 GLY A C 1
ATOM 911 O O . GLY A 1 116 ? -0.244 -19.968 -2.501 1.00 89.56 116 GLY A O 1
ATOM 912 N N . THR A 1 117 ? 0.336 -18.186 -3.734 1.00 94.56 117 THR A N 1
ATOM 913 C CA . THR A 1 117 ? -0.936 -17.458 -3.655 1.00 94.56 117 THR A CA 1
ATOM 914 C C . THR A 1 117 ? -1.461 -17.214 -5.069 1.00 94.56 117 THR A C 1
ATOM 916 O O . THR A 1 117 ? -0.706 -16.805 -5.949 1.00 94.56 117 THR A O 1
ATOM 919 N N . GLU A 1 118 ? -2.747 -17.465 -5.292 1.00 96.62 118 GLU A N 1
ATOM 920 C CA . GLU A 1 118 ? -3.453 -17.062 -6.506 1.00 96.62 118 GLU A CA 1
ATOM 921 C C . GLU A 1 118 ? -3.881 -15.598 -6.367 1.00 96.62 118 GLU A C 1
ATOM 923 O O . GLU A 1 118 ? -4.424 -15.198 -5.337 1.00 96.62 118 GLU A O 1
ATOM 928 N N . TYR A 1 119 ? -3.660 -14.791 -7.402 1.00 98.06 119 TYR A N 1
ATOM 929 C CA . TYR A 1 119 ? -4.061 -13.387 -7.401 1.00 98.06 119 TYR A CA 1
ATOM 930 C C . TYR A 1 119 ? -5.185 -13.143 -8.401 1.00 98.06 119 TYR A C 1
ATOM 932 O O . TYR A 1 119 ? -5.163 -13.657 -9.517 1.00 98.06 119 TYR A O 1
ATOM 940 N N . ARG A 1 120 ? -6.154 -12.311 -8.015 1.00 97.62 120 ARG A N 1
ATOM 941 C CA . ARG A 1 120 ? -7.279 -11.884 -8.857 1.00 97.62 120 ARG A CA 1
ATOM 942 C C . ARG A 1 120 ? -7.412 -10.369 -8.877 1.00 97.62 120 ARG A C 1
ATOM 944 O O . ARG A 1 120 ? -6.863 -9.663 -8.030 1.00 97.62 120 ARG A O 1
ATOM 951 N N . GLU A 1 121 ? -8.143 -9.870 -9.867 1.00 96.81 121 GLU A N 1
ATOM 952 C CA . GLU A 1 121 ? -8.481 -8.450 -9.937 1.00 96.81 121 GLU A CA 1
ATOM 953 C C . GLU A 1 121 ? -9.387 -8.055 -8.760 1.00 96.81 121 GLU A C 1
ATOM 955 O O . GLU A 1 121 ? -10.299 -8.814 -8.416 1.00 96.81 121 GLU A O 1
ATOM 960 N N . PRO A 1 122 ? -9.154 -6.901 -8.113 1.00 95.50 122 PRO A N 1
ATOM 961 C CA . PRO A 1 122 ? -10.045 -6.420 -7.074 1.00 95.50 122 PRO A CA 1
ATOM 962 C C . PRO A 1 122 ? -11.336 -5.856 -7.671 1.00 95.50 122 PRO A C 1
ATOM 964 O O . PRO A 1 122 ? -11.351 -5.297 -8.765 1.00 95.50 122 PRO A O 1
ATOM 967 N N . GLN A 1 123 ? -12.428 -5.949 -6.914 1.00 90.25 123 GLN A N 1
ATOM 968 C CA . GLN A 1 123 ? -13.688 -5.315 -7.286 1.00 90.25 123 GLN A CA 1
ATOM 969 C C . GLN A 1 123 ? -13.551 -3.784 -7.264 1.00 90.25 123 GLN A C 1
ATOM 971 O O . GLN A 1 123 ? -13.050 -3.206 -6.295 1.00 90.25 123 GLN A O 1
ATOM 976 N N . LEU A 1 124 ? -14.039 -3.124 -8.319 1.00 88.38 124 LEU A N 1
ATOM 977 C CA . LEU A 1 124 ? -14.077 -1.667 -8.437 1.00 88.38 124 LEU A CA 1
ATOM 978 C C . LEU A 1 124 ? -15.522 -1.176 -8.677 1.00 88.38 124 LEU A C 1
ATOM 980 O O . LEU A 1 124 ? -16.214 -1.753 -9.513 1.00 88.38 124 LEU A O 1
ATOM 984 N N . PRO A 1 125 ? -15.978 -0.103 -7.997 1.00 87.56 125 PRO A N 1
ATOM 985 C CA . PRO A 1 125 ? -15.298 0.574 -6.895 1.00 87.56 125 PRO A CA 1
ATOM 986 C C . PRO A 1 125 ? -15.243 -0.314 -5.642 1.00 87.56 125 PRO A C 1
ATOM 988 O O . PRO A 1 125 ? -16.197 -1.015 -5.320 1.00 87.56 125 PRO A O 1
ATOM 991 N N . SER A 1 126 ? -14.120 -0.264 -4.926 1.00 92.12 126 SER A N 1
ATOM 992 C CA . SER A 1 126 ? -13.978 -0.976 -3.655 1.00 92.12 126 SER A CA 1
ATOM 993 C C . SER A 1 126 ? -14.777 -0.257 -2.557 1.00 92.12 126 SER A C 1
ATOM 995 O O . SER A 1 126 ? -14.684 0.975 -2.463 1.00 92.12 126 SER A O 1
ATOM 997 N N . PRO A 1 127 ? -15.550 -0.981 -1.726 1.00 95.56 127 PRO A N 1
ATOM 998 C CA . PRO A 1 127 ? -16.286 -0.379 -0.620 1.00 95.56 127 PRO A CA 1
ATOM 999 C C . PRO A 1 127 ? -15.331 0.240 0.410 1.00 95.56 127 PRO A C 1
ATOM 1001 O O . PRO A 1 127 ? -14.186 -0.191 0.570 1.00 95.56 127 PRO A O 1
ATOM 1004 N N . THR A 1 128 ? -15.786 1.275 1.112 1.00 96.69 128 THR A N 1
ATOM 1005 C CA . THR A 1 128 ? -15.008 1.941 2.165 1.00 96.69 128 THR A CA 1
ATOM 1006 C C . THR A 1 128 ? -15.174 1.221 3.504 1.00 96.69 128 THR A C 1
ATOM 1008 O O . THR A 1 128 ? -16.204 0.609 3.772 1.00 96.69 128 THR A O 1
ATOM 1011 N N . LEU A 1 129 ? -14.165 1.287 4.372 1.00 97.50 129 LEU A N 1
ATOM 1012 C CA . LEU A 1 129 ? -14.336 0.957 5.790 1.00 97.50 129 LEU A CA 1
ATOM 1013 C C . LEU A 1 129 ? -14.835 2.200 6.529 1.00 97.50 129 LEU A C 1
ATOM 1015 O O . LEU A 1 129 ? -14.425 3.313 6.204 1.00 97.50 129 LEU A O 1
ATOM 1019 N N . ASN A 1 130 ? -15.665 2.016 7.551 1.00 97.81 130 ASN A N 1
ATOM 1020 C CA . ASN A 1 130 ? -15.951 3.063 8.526 1.00 97.81 130 ASN A CA 1
ATOM 1021 C C . ASN A 1 130 ? -15.405 2.609 9.878 1.00 97.81 130 ASN A C 1
ATOM 1023 O O . ASN A 1 130 ? -15.842 1.588 10.404 1.00 97.81 130 ASN A O 1
ATOM 1027 N N . ILE A 1 131 ? -14.422 3.335 10.406 1.00 97.81 131 ILE A N 1
ATOM 1028 C CA . ILE A 1 131 ? -13.773 3.014 11.679 1.00 97.81 131 ILE A CA 1
ATOM 1029 C C . ILE A 1 131 ? -13.853 4.257 12.554 1.00 97.81 131 ILE A C 1
ATOM 1031 O O . ILE A 1 131 ? -13.318 5.300 12.187 1.00 97.81 131 ILE A O 1
ATOM 1035 N N . ALA A 1 132 ? -14.540 4.155 13.693 1.00 97.00 132 ALA A N 1
ATOM 1036 C CA . ALA A 1 132 ? -14.713 5.251 14.651 1.00 97.00 132 ALA A CA 1
ATOM 1037 C C . ALA A 1 132 ? -15.154 6.587 14.003 1.00 97.00 132 ALA A C 1
ATOM 1039 O O . ALA A 1 132 ? -14.659 7.657 14.352 1.00 97.00 132 ALA A O 1
ATOM 1040 N N . GLY A 1 133 ? -16.067 6.524 13.025 1.00 96.00 133 GLY A N 1
ATOM 1041 C CA . GLY A 1 133 ? -16.595 7.700 12.329 1.00 96.00 133 GLY A CA 1
ATOM 1042 C C . GLY A 1 133 ? -15.711 8.239 11.200 1.00 96.00 133 GLY A C 1
ATOM 1043 O O . GLY A 1 133 ? -16.094 9.222 10.572 1.00 96.00 133 GLY A O 1
ATOM 1044 N N . VAL A 1 134 ? -14.569 7.606 10.908 1.00 98.31 134 VAL A N 1
ATOM 1045 C CA . VAL A 1 134 ? -13.679 7.957 9.791 1.00 98.31 134 VAL A CA 1
ATOM 1046 C C . VAL A 1 134 ? -13.920 7.021 8.611 1.00 98.31 134 VAL A C 1
ATOM 1048 O O . VAL A 1 134 ? -13.841 5.799 8.742 1.00 98.31 134 VAL A O 1
ATOM 1051 N N . GLU A 1 135 ? -14.156 7.592 7.431 1.00 98.12 135 GLU A N 1
ATOM 1052 C CA . GLU A 1 135 ? -14.251 6.828 6.188 1.00 98.12 135 GLU A CA 1
ATOM 1053 C C . GLU A 1 135 ? -12.852 6.503 5.643 1.00 98.12 135 GLU A C 1
ATOM 1055 O O . GLU A 1 135 ? -12.079 7.391 5.272 1.00 98.12 135 GLU A O 1
ATOM 1060 N N . ILE A 1 136 ? -12.525 5.217 5.537 1.00 98.00 136 ILE A N 1
ATOM 1061 C CA . ILE A 1 136 ? -11.249 4.736 5.011 1.00 98.00 136 ILE A CA 1
ATOM 1062 C C . ILE A 1 136 ? -11.458 4.126 3.626 1.00 98.00 136 ILE A C 1
ATOM 1064 O O . ILE A 1 136 ? -12.082 3.080 3.454 1.00 98.00 136 ILE A O 1
ATOM 1068 N N . SER A 1 137 ? -10.908 4.785 2.607 1.00 96.88 137 SER A N 1
ATOM 1069 C CA . SER A 1 137 ? -10.877 4.271 1.236 1.00 96.88 137 SER A CA 1
ATOM 1070 C C . SER A 1 137 ? -9.785 3.210 1.094 1.00 96.88 137 SER A C 1
ATOM 1072 O O . SER A 1 137 ? -8.595 3.510 1.225 1.00 96.88 137 SER A O 1
ATOM 1074 N N . VAL A 1 138 ? -10.192 1.974 0.809 1.00 96.62 138 VAL A N 1
ATOM 1075 C CA . VAL A 1 138 ? -9.300 0.822 0.635 1.00 96.62 138 VAL A CA 1
ATOM 1076 C C . VAL A 1 138 ? -9.310 0.427 -0.839 1.00 96.62 138 VAL A C 1
ATOM 1078 O O . VAL A 1 138 ? -10.343 0.039 -1.373 1.00 96.62 138 VAL A O 1
ATOM 1081 N N . SER A 1 139 ? -8.172 0.561 -1.516 1.00 95.31 139 SER A N 1
ATOM 1082 C CA . SER A 1 139 ? -8.030 0.250 -2.946 1.00 95.31 139 SER A CA 1
ATOM 1083 C C . SER A 1 139 ? -6.832 -0.678 -3.144 1.00 95.31 139 SER A C 1
ATOM 1085 O O . SER A 1 139 ? -5.742 -0.182 -3.449 1.00 95.31 139 SER A O 1
ATOM 1087 N N . PRO A 1 140 ? -7.004 -1.987 -2.881 1.00 96.88 140 PRO A N 1
ATOM 1088 C CA . PRO A 1 140 ? -5.936 -2.960 -3.068 1.00 96.88 140 PRO A CA 1
ATOM 1089 C C . PRO A 1 140 ? -5.570 -3.069 -4.549 1.00 96.88 140 PRO A C 1
ATOM 1091 O O . PRO A 1 140 ? -6.364 -2.717 -5.421 1.00 96.88 140 PRO A O 1
ATOM 1094 N N . ASP A 1 141 ? -4.369 -3.563 -4.830 1.00 97.69 141 ASP A N 1
ATOM 1095 C CA . ASP A 1 141 ? -3.921 -3.801 -6.202 1.00 97.69 141 ASP A CA 1
ATOM 1096 C C . ASP A 1 141 ? -4.403 -5.154 -6.733 1.00 97.69 141 ASP A C 1
ATOM 1098 O O . ASP A 1 141 ? -4.722 -5.279 -7.913 1.00 97.69 141 ASP A O 1
ATOM 1102 N N . VAL A 1 142 ? -4.485 -6.155 -5.852 1.00 98.19 142 VAL A N 1
ATOM 1103 C CA . VAL A 1 142 ? -4.970 -7.508 -6.152 1.00 98.19 142 VAL A CA 1
ATOM 1104 C C . VAL A 1 142 ? -5.691 -8.111 -4.946 1.00 98.19 142 VAL A C 1
ATOM 1106 O O . VAL A 1 142 ? -5.408 -7.776 -3.791 1.00 98.19 142 VAL A O 1
ATOM 1109 N N . VAL A 1 143 ? -6.607 -9.039 -5.216 1.00 98.31 143 VAL A N 1
ATOM 1110 C CA . VAL A 1 143 ? -7.146 -9.975 -4.220 1.00 98.31 143 VAL A CA 1
ATOM 1111 C C . VAL A 1 143 ? -6.234 -11.194 -4.183 1.00 98.31 143 VAL A C 1
ATOM 1113 O O . VAL A 1 143 ? -5.845 -11.697 -5.232 1.00 98.31 143 VAL A O 1
ATOM 1116 N N . ALA A 1 144 ? -5.881 -11.649 -2.985 1.00 98.12 144 ALA A N 1
ATOM 1117 C CA . ALA A 1 144 ? -4.985 -12.772 -2.748 1.00 98.12 144 ALA A CA 1
ATOM 1118 C C . ALA A 1 144 ? -5.780 -13.965 -2.207 1.00 98.12 144 ALA A C 1
ATOM 1120 O O . ALA A 1 144 ? -6.484 -13.835 -1.207 1.00 98.12 144 ALA A O 1
ATOM 1121 N N . LEU A 1 145 ? -5.645 -15.121 -2.847 1.00 97.56 145 LEU A N 1
ATOM 1122 C CA . LEU A 1 145 ? -6.316 -16.365 -2.492 1.00 97.56 145 LEU A CA 1
ATOM 1123 C C . LEU A 1 145 ? -5.274 -17.448 -2.220 1.00 97.56 145 LEU A C 1
ATOM 1125 O O . LEU A 1 145 ? -4.320 -17.619 -2.978 1.00 97.56 14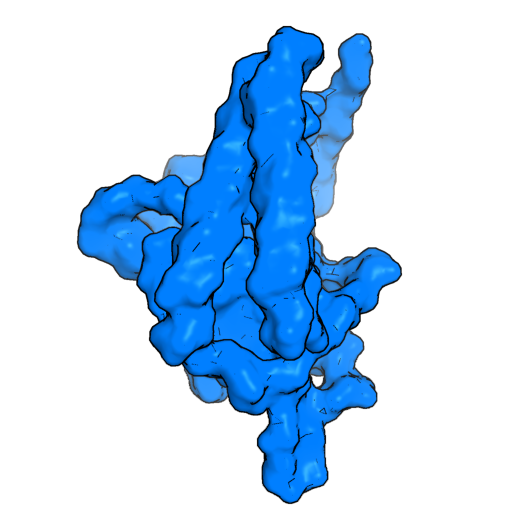5 LEU A O 1
ATOM 1129 N N . SER A 1 146 ? -5.442 -18.200 -1.142 1.00 95.56 146 SER A N 1
ATOM 1130 C CA . SER A 1 146 ? -4.628 -19.386 -0.880 1.00 95.56 146 SER A CA 1
ATOM 1131 C C . SER A 1 146 ? -5.496 -20.540 -0.417 1.00 95.56 146 SER A C 1
ATOM 1133 O O . SER A 1 146 ? -6.525 -20.345 0.223 1.00 95.56 146 SER A O 1
ATOM 1135 N N . ARG A 1 147 ? -5.088 -21.767 -0.738 1.00 93.75 147 ARG A N 1
ATOM 1136 C CA . ARG A 1 147 ? -5.835 -22.951 -0.309 1.00 93.75 147 ARG A CA 1
ATOM 1137 C C . ARG A 1 147 ? -5.663 -23.150 1.192 1.00 93.75 147 ARG A C 1
ATOM 1139 O O . ARG A 1 147 ? -4.537 -23.277 1.681 1.00 93.75 147 ARG A O 1
ATOM 1146 N N . GLY A 1 148 ? -6.767 -23.176 1.931 1.00 88.25 148 GLY A N 1
ATOM 1147 C CA . GLY A 1 148 ? -6.770 -23.663 3.306 1.00 88.25 148 GLY A CA 1
ATOM 1148 C C . GLY A 1 148 ? -6.994 -25.173 3.363 1.00 88.25 148 GLY A C 1
ATOM 1149 O O . GLY A 1 148 ? -7.151 -25.843 2.348 1.00 88.25 148 GLY A O 1
ATOM 1150 N N . ARG A 1 149 ? -6.981 -25.726 4.581 1.00 85.00 149 ARG A N 1
ATOM 1151 C CA . ARG A 1 149 ? -7.293 -27.149 4.804 1.00 85.00 149 ARG A CA 1
ATOM 1152 C C . ARG A 1 149 ? -8.783 -27.454 4.647 1.00 85.00 149 ARG A C 1
ATOM 1154 O O . ARG A 1 149 ? -9.118 -28.543 4.204 1.00 85.00 149 ARG A O 1
ATOM 1161 N N . THR A 1 150 ? -9.628 -26.514 5.063 1.00 85.88 150 THR A N 1
ATOM 1162 C CA . THR A 1 150 ? -11.089 -26.667 5.101 1.00 85.88 150 THR A CA 1
ATOM 1163 C C . THR A 1 150 ? -11.734 -25.773 4.054 1.00 85.88 150 THR A C 1
ATOM 1165 O O . THR A 1 150 ? -12.429 -26.273 3.183 1.00 85.88 150 THR A O 1
ATOM 1168 N N . ASP A 1 151 ? -11.401 -24.481 4.097 1.00 91.31 151 ASP A N 1
ATOM 1169 C CA . ASP A 1 151 ? -11.897 -23.473 3.165 1.00 91.31 151 ASP A CA 1
ATOM 1170 C C . ASP A 1 151 ? -10.738 -22.709 2.534 1.00 91.31 151 ASP A C 1
ATOM 1172 O O . ASP A 1 151 ? -9.665 -22.566 3.137 1.00 91.31 151 ASP A O 1
ATOM 1176 N N . ASP A 1 152 ? -10.973 -22.167 1.342 1.00 95.19 152 ASP A N 1
ATOM 1177 C CA . ASP A 1 152 ? -10.069 -21.196 0.740 1.00 95.19 152 ASP A CA 1
ATOM 1178 C C . ASP A 1 152 ? -9.907 -19.980 1.656 1.00 95.19 152 ASP A C 1
ATOM 1180 O O . ASP A 1 152 ? -10.810 -19.568 2.388 1.00 95.19 152 ASP A O 1
ATOM 1184 N N . ARG A 1 153 ? -8.703 -19.422 1.650 1.00 96.75 153 ARG A N 1
ATOM 1185 C CA . ARG A 1 153 ? -8.304 -18.263 2.438 1.00 96.75 153 ARG A CA 1
ATOM 1186 C C . ARG A 1 153 ? -8.211 -17.066 1.520 1.00 96.75 153 ARG A C 1
ATOM 1188 O O . ARG A 1 153 ? -7.601 -17.149 0.458 1.00 96.75 153 ARG A O 1
ATOM 1195 N N . VAL A 1 154 ? -8.756 -15.942 1.963 1.00 97.94 154 VAL A N 1
ATOM 1196 C CA . VAL A 1 154 ? -8.777 -14.704 1.185 1.00 97.94 154 VAL A CA 1
ATOM 1197 C C . VAL A 1 154 ? -8.084 -13.572 1.933 1.00 97.94 154 VAL A C 1
ATOM 1199 O O . VAL A 1 154 ? -8.106 -13.481 3.164 1.00 97.94 154 VAL A O 1
ATOM 1202 N N . GLY A 1 155 ? -7.435 -12.707 1.167 1.00 97.75 155 GLY A N 1
ATOM 1203 C CA . GLY A 1 155 ? -6.798 -11.476 1.595 1.00 97.75 155 GLY A CA 1
ATOM 1204 C C . GLY A 1 155 ? -6.714 -10.478 0.446 1.00 97.75 155 GLY A C 1
ATOM 1205 O O . GLY A 1 155 ? -7.248 -10.680 -0.645 1.00 97.75 155 GLY A O 1
ATOM 1206 N N . GLN A 1 156 ? -6.005 -9.388 0.690 1.00 97.88 156 GLN A N 1
ATOM 1207 C CA . GLN A 1 156 ? -5.777 -8.323 -0.279 1.00 97.88 156 GLN A CA 1
ATOM 1208 C C . GLN A 1 156 ? -4.320 -7.898 -0.230 1.00 97.88 156 GLN A C 1
ATOM 1210 O O . GLN A 1 156 ? -3.754 -7.788 0.860 1.00 97.88 156 GLN A O 1
ATOM 1215 N N . ALA A 1 157 ? -3.726 -7.615 -1.387 1.00 98.06 157 ALA A N 1
ATOM 1216 C CA . ALA A 1 157 ? -2.357 -7.131 -1.453 1.00 98.06 157 ALA A CA 1
ATOM 1217 C C . ALA A 1 157 ? -2.279 -5.702 -1.999 1.00 98.06 157 ALA A C 1
ATOM 1219 O O . ALA A 1 157 ? -2.955 -5.335 -2.964 1.00 98.06 157 ALA A O 1
ATOM 1220 N N . PHE A 1 158 ? -1.415 -4.909 -1.372 1.00 97.94 158 PHE A N 1
ATOM 1221 C CA . PHE A 1 158 ? -1.002 -3.591 -1.844 1.00 97.94 158 PHE A CA 1
ATOM 1222 C C . PHE A 1 158 ? 0.420 -3.661 -2.391 1.00 97.94 158 PHE A C 1
ATOM 1224 O O . PHE A 1 158 ? 1.289 -4.279 -1.782 1.00 97.94 158 PHE A O 1
ATOM 1231 N N . ILE A 1 159 ? 0.680 -2.980 -3.499 1.00 97.62 159 ILE A N 1
ATOM 1232 C CA . ILE A 1 159 ? 2.008 -2.840 -4.092 1.00 97.62 159 ILE A CA 1
ATOM 1233 C C . ILE A 1 159 ? 2.537 -1.453 -3.731 1.00 97.62 159 ILE A C 1
ATOM 1235 O O . ILE A 1 159 ? 1.973 -0.428 -4.130 1.00 97.62 159 ILE A O 1
ATOM 1239 N N . ARG A 1 160 ? 3.640 -1.404 -2.980 1.00 94.56 160 ARG A N 1
ATOM 1240 C CA . ARG A 1 160 ? 4.308 -0.157 -2.598 1.00 94.56 160 ARG A CA 1
ATOM 1241 C C . ARG A 1 160 ? 5.558 0.042 -3.451 1.00 94.56 160 ARG A C 1
ATOM 1243 O O . ARG A 1 160 ? 6.523 -0.707 -3.340 1.00 94.56 160 ARG A O 1
ATOM 1250 N N . CYS A 1 161 ? 5.540 1.091 -4.271 1.00 92.56 161 CYS A N 1
ATOM 1251 C CA . CYS A 1 161 ? 6.619 1.412 -5.214 1.00 92.56 161 CYS A CA 1
ATOM 1252 C C . CYS A 1 161 ? 7.526 2.561 -4.752 1.00 92.56 161 CYS A C 1
ATOM 1254 O O . CYS A 1 161 ? 8.587 2.781 -5.322 1.00 92.56 161 CYS A O 1
ATOM 1256 N N . THR A 1 162 ? 7.114 3.335 -3.743 1.00 85.44 162 THR A N 1
ATOM 1257 C CA . THR A 1 162 ? 7.817 4.570 -3.376 1.00 85.44 162 THR A CA 1
ATOM 1258 C C . THR A 1 162 ? 9.173 4.280 -2.747 1.00 85.44 162 THR A C 1
ATOM 1260 O O . THR A 1 162 ? 9.251 3.553 -1.759 1.00 85.44 162 THR A O 1
ATOM 1263 N N . ILE A 1 163 ? 10.237 4.890 -3.262 1.00 76.81 163 ILE A N 1
ATOM 1264 C CA . ILE A 1 163 ? 11.572 4.840 -2.660 1.00 76.81 163 ILE A CA 1
ATOM 1265 C C . ILE A 1 163 ? 11.589 5.868 -1.518 1.00 76.81 163 ILE A C 1
ATOM 1267 O O . ILE A 1 163 ? 11.502 7.070 -1.750 1.00 76.81 163 ILE A O 1
ATOM 1271 N N . GLY A 1 164 ? 11.553 5.389 -0.272 1.00 73.88 164 GLY A N 1
ATOM 1272 C CA . GLY A 1 164 ? 11.597 6.247 0.919 1.00 73.88 164 GLY A CA 1
ATOM 1273 C C . GLY A 1 164 ? 13.013 6.729 1.238 1.00 73.88 164 GLY A C 1
ATOM 1274 O O . GLY A 1 164 ? 13.982 6.272 0.636 1.00 73.88 164 GLY A O 1
ATOM 1275 N N . THR A 1 165 ? 13.140 7.618 2.224 1.00 78.56 165 THR A N 1
ATOM 1276 C CA . THR A 1 165 ? 14.445 8.034 2.758 1.00 78.56 165 THR A CA 1
ATOM 1277 C C . THR A 1 165 ? 15.188 6.824 3.343 1.00 78.56 165 THR A C 1
ATOM 1279 O O . THR A 1 165 ? 14.562 6.037 4.061 1.00 78.56 165 THR A O 1
ATOM 1282 N N . PRO A 1 166 ? 16.488 6.647 3.050 1.00 73.69 166 PRO A N 1
ATOM 1283 C CA . PRO A 1 166 ? 17.282 5.576 3.647 1.00 73.69 166 PRO A CA 1
ATOM 1284 C C . PRO A 1 166 ? 17.520 5.813 5.148 1.00 73.69 166 PRO A C 1
ATOM 1286 O O . PRO A 1 166 ? 17.458 6.950 5.620 1.00 73.69 166 PRO A O 1
ATOM 1289 N N . GLY A 1 167 ? 17.817 4.738 5.882 1.00 83.00 167 GLY A N 1
ATOM 1290 C CA . GLY A 1 167 ? 18.228 4.773 7.288 1.00 83.00 167 GLY A CA 1
ATOM 1291 C C . GLY A 1 167 ? 17.278 4.025 8.224 1.00 83.00 167 GLY A C 1
ATOM 1292 O O . GLY A 1 167 ? 16.058 4.078 8.063 1.00 83.00 167 GLY A O 1
ATOM 1293 N N . ASP A 1 168 ? 17.841 3.380 9.244 1.00 82.19 168 ASP A N 1
ATOM 1294 C CA . ASP A 1 168 ? 17.160 2.411 10.116 1.00 82.19 168 ASP A CA 1
ATOM 1295 C C . ASP A 1 168 ? 15.838 2.927 10.695 1.00 82.19 168 ASP A C 1
ATOM 1297 O O . ASP A 1 168 ? 14.815 2.247 10.664 1.00 82.19 168 ASP A O 1
ATOM 1301 N N . ALA A 1 169 ? 15.811 4.173 11.175 1.00 87.44 169 ALA A N 1
ATOM 1302 C CA . ALA A 1 169 ? 14.594 4.768 11.723 1.00 87.44 169 ALA A CA 1
ATOM 1303 C C . ALA A 1 169 ? 13.491 4.948 10.662 1.00 87.44 169 ALA A C 1
ATOM 1305 O O . ALA A 1 169 ? 12.308 4.764 10.950 1.00 87.44 169 ALA A O 1
ATOM 1306 N N . ALA A 1 170 ? 13.854 5.319 9.432 1.00 86.75 170 ALA A N 1
ATOM 1307 C CA . ALA A 1 170 ? 12.901 5.453 8.334 1.00 86.75 170 ALA A CA 1
ATOM 1308 C C . ALA A 1 170 ? 12.405 4.080 7.853 1.00 86.75 170 ALA A C 1
ATOM 1310 O O . ALA A 1 170 ? 11.221 3.926 7.549 1.00 86.75 170 ALA A O 1
ATOM 1311 N N . GLU A 1 171 ? 13.286 3.085 7.850 1.00 88.75 171 GLU A N 1
ATOM 1312 C CA . GLU A 1 171 ? 12.995 1.703 7.467 1.00 88.75 171 GLU A CA 1
ATOM 1313 C C . GLU A 1 171 ? 12.056 1.021 8.452 1.00 88.75 171 GLU A C 1
ATOM 1315 O O . GLU A 1 171 ? 11.026 0.485 8.042 1.00 88.75 171 GLU A O 1
ATOM 1320 N N . ASN A 1 172 ? 12.337 1.145 9.749 1.00 90.94 172 ASN A N 1
ATOM 1321 C CA . ASN A 1 172 ? 11.483 0.623 10.809 1.00 90.94 172 ASN A CA 1
ATOM 1322 C C . ASN A 1 172 ? 10.082 1.241 10.747 1.00 90.94 172 ASN A C 1
ATOM 1324 O O . ASN A 1 172 ? 9.085 0.522 10.781 1.00 90.94 172 ASN A O 1
ATOM 1328 N N . ARG A 1 173 ? 9.979 2.566 10.561 1.00 91.94 173 ARG A N 1
ATOM 1329 C CA . ARG A 1 173 ? 8.673 3.225 10.375 1.00 91.94 173 ARG A CA 1
ATOM 1330 C C . ARG A 1 173 ? 7.935 2.706 9.148 1.00 91.94 173 ARG A C 1
ATOM 1332 O O . ARG A 1 173 ? 6.728 2.497 9.204 1.00 91.94 173 ARG A O 1
ATOM 1339 N N . ARG A 1 174 ? 8.638 2.493 8.036 1.00 92.06 174 ARG A N 1
ATOM 1340 C CA . ARG A 1 174 ? 8.034 1.977 6.804 1.00 92.06 174 ARG A CA 1
ATOM 1341 C C . ARG A 1 174 ? 7.521 0.549 6.979 1.00 92.06 174 ARG A C 1
ATOM 1343 O O . ARG A 1 174 ? 6.404 0.265 6.552 1.00 92.06 174 ARG A O 1
ATOM 1350 N N . ALA A 1 175 ? 8.298 -0.320 7.621 1.00 92.81 175 ALA A N 1
ATOM 1351 C CA . ALA A 1 175 ? 7.875 -1.677 7.950 1.00 92.81 175 ALA A CA 1
ATOM 1352 C C . ALA A 1 175 ? 6.626 -1.666 8.847 1.00 92.81 175 ALA A C 1
ATOM 1354 O O . ALA A 1 175 ? 5.661 -2.378 8.568 1.00 92.81 175 ALA A O 1
ATOM 1355 N N . GLU A 1 176 ? 6.590 -0.786 9.851 1.00 94.75 176 GLU A N 1
ATOM 1356 C CA . GLU A 1 176 ? 5.420 -0.603 10.714 1.00 94.75 176 GLU A CA 1
ATOM 1357 C C . GLU A 1 176 ? 4.193 -0.067 9.955 1.00 94.75 176 GLU A C 1
ATOM 1359 O O . GLU A 1 176 ? 3.092 -0.595 10.132 1.00 94.75 176 GLU A O 1
ATOM 1364 N N . ALA A 1 177 ? 4.361 0.905 9.047 1.00 95.12 177 ALA A N 1
ATOM 1365 C CA . ALA A 1 177 ? 3.276 1.379 8.181 1.00 95.12 177 ALA A CA 1
ATOM 1366 C C . ALA A 1 177 ? 2.742 0.247 7.302 1.00 95.12 177 ALA A C 1
ATOM 1368 O O . ALA A 1 177 ? 1.532 0.059 7.198 1.00 95.12 177 ALA A O 1
ATOM 1369 N N . ASN A 1 178 ? 3.627 -0.541 6.691 1.00 96.31 178 ASN A N 1
ATOM 1370 C CA . ASN A 1 178 ? 3.225 -1.692 5.888 1.00 96.31 178 ASN A CA 1
ATOM 1371 C C . ASN A 1 178 ? 2.468 -2.727 6.740 1.00 96.31 178 ASN A C 1
ATOM 1373 O O . ASN A 1 178 ? 1.476 -3.285 6.277 1.00 96.31 178 ASN A O 1
ATOM 1377 N N . GLY A 1 179 ? 2.868 -2.925 8.001 1.00 96.81 179 GLY A N 1
ATOM 1378 C CA . GLY A 1 179 ? 2.152 -3.768 8.957 1.00 96.81 179 GLY A CA 1
ATOM 1379 C C . GLY A 1 179 ? 0.737 -3.261 9.247 1.00 96.81 179 GLY A C 1
ATOM 1380 O O . GLY A 1 179 ? -0.215 -4.040 9.219 1.00 96.81 179 GLY A O 1
ATOM 1381 N N . HIS A 1 180 ? 0.568 -1.954 9.464 1.00 97.69 180 HIS A N 1
ATOM 1382 C CA . HIS A 1 180 ? -0.757 -1.345 9.618 1.00 97.69 180 HIS A CA 1
ATOM 1383 C C . HIS A 1 180 ? -1.601 -1.439 8.345 1.00 97.69 180 HIS A C 1
ATOM 1385 O O . HIS A 1 180 ? -2.778 -1.781 8.427 1.00 97.69 180 HIS A O 1
ATOM 1391 N N . LEU A 1 181 ? -1.013 -1.205 7.170 1.00 97.62 181 LEU A N 1
ATOM 1392 C CA . LEU A 1 181 ? -1.710 -1.320 5.889 1.00 97.62 181 LEU A CA 1
ATOM 1393 C C . LEU A 1 181 ? -2.177 -2.759 5.623 1.00 97.62 181 LEU A C 1
ATOM 1395 O O . LEU A 1 181 ? -3.321 -2.954 5.221 1.00 97.62 181 LEU A O 1
ATOM 1399 N N . ALA A 1 182 ? -1.349 -3.764 5.923 1.00 98.12 182 ALA A N 1
ATOM 1400 C CA . ALA A 1 182 ? -1.739 -5.171 5.848 1.00 98.12 182 ALA A CA 1
ATOM 1401 C C . ALA A 1 182 ? -2.879 -5.512 6.828 1.00 98.12 182 ALA A C 1
ATOM 1403 O O . ALA A 1 182 ? -3.803 -6.245 6.474 1.00 98.12 182 ALA A O 1
ATOM 1404 N N . THR A 1 183 ? -2.876 -4.942 8.041 1.00 98.25 183 THR A N 1
ATOM 1405 C CA . THR A 1 183 ? -4.002 -5.076 8.983 1.00 98.25 183 THR A CA 1
ATOM 1406 C C . THR A 1 183 ? -5.279 -4.420 8.450 1.00 98.25 183 THR A C 1
ATOM 1408 O O . THR A 1 183 ? -6.338 -5.036 8.524 1.00 98.25 183 THR A O 1
ATOM 1411 N N . ILE A 1 184 ? -5.207 -3.221 7.864 1.00 98.19 184 ILE A N 1
ATOM 1412 C CA . ILE A 1 184 ? -6.374 -2.559 7.250 1.00 98.19 184 ILE A CA 1
ATOM 1413 C C . ILE A 1 184 ? -6.912 -3.390 6.076 1.00 98.19 184 ILE A C 1
ATOM 1415 O O . ILE A 1 184 ? -8.123 -3.564 5.948 1.00 98.19 184 ILE A O 1
ATOM 1419 N N . ALA A 1 185 ? -6.024 -3.956 5.255 1.00 97.94 185 ALA A N 1
ATOM 1420 C CA . ALA A 1 185 ? -6.381 -4.874 4.176 1.00 97.94 185 ALA A CA 1
ATOM 1421 C C . ALA A 1 185 ? -7.132 -6.108 4.706 1.00 97.94 185 ALA A C 1
ATOM 1423 O O . ALA A 1 185 ? -8.112 -6.553 4.110 1.00 97.94 185 ALA A O 1
ATOM 1424 N N . HIS A 1 186 ? -6.700 -6.652 5.846 1.00 98.00 186 HIS A N 1
ATOM 1425 C CA . HIS A 1 186 ? -7.379 -7.765 6.506 1.00 98.00 186 HIS A CA 1
ATOM 1426 C C . HIS A 1 186 ? -8.767 -7.379 7.031 1.00 98.00 186 HIS A C 1
ATOM 1428 O O . HIS A 1 186 ? -9.717 -8.111 6.775 1.00 98.00 186 HIS A O 1
ATOM 1434 N N . LEU A 1 187 ? -8.908 -6.220 7.686 1.00 97.75 187 LEU A N 1
ATOM 1435 C CA . LEU A 1 187 ? -10.210 -5.711 8.140 1.00 97.75 187 LEU A CA 1
ATOM 1436 C C . LEU A 1 187 ? -11.189 -5.545 6.969 1.00 97.75 187 LEU A C 1
ATOM 1438 O O . LEU A 1 187 ? -12.335 -5.980 7.047 1.00 97.75 187 LEU A O 1
ATOM 1442 N N . HIS A 1 188 ? -10.720 -4.981 5.852 1.00 97.88 188 HIS A N 1
ATOM 1443 C CA . HIS A 1 188 ? -11.527 -4.833 4.636 1.00 97.88 188 HIS A CA 1
ATOM 1444 C C . HIS A 1 188 ? -11.937 -6.178 4.045 1.00 97.88 188 HIS A C 1
ATOM 1446 O O . HIS A 1 188 ? -13.107 -6.392 3.737 1.00 97.88 188 HIS A O 1
ATOM 1452 N N . THR A 1 189 ? -10.988 -7.109 3.960 1.00 97.50 189 THR A N 1
ATOM 1453 C CA . THR A 1 189 ? -11.250 -8.475 3.502 1.00 97.50 189 THR A CA 1
ATOM 1454 C C . THR A 1 189 ? -12.304 -9.152 4.378 1.00 97.50 189 THR A C 1
ATOM 1456 O O . THR A 1 189 ? -13.235 -9.758 3.853 1.00 97.50 189 THR A O 1
ATOM 1459 N N . ALA A 1 190 ? -12.187 -9.026 5.702 1.00 96.81 190 ALA A N 1
ATOM 1460 C CA . ALA A 1 190 ? -13.120 -9.627 6.645 1.00 96.81 190 ALA A CA 1
ATOM 1461 C C . ALA A 1 190 ? -14.543 -9.091 6.490 1.00 96.81 190 ALA A C 1
ATOM 1463 O O . ALA A 1 190 ? -15.498 -9.856 6.590 1.00 96.81 190 ALA A O 1
ATOM 1464 N N . GLN A 1 191 ? -14.680 -7.799 6.196 1.00 97.38 191 GLN A N 1
ATOM 1465 C CA . GLN A 1 191 ? -15.983 -7.168 6.038 1.00 97.38 191 GLN A CA 1
ATOM 1466 C C . GLN A 1 191 ? -16.628 -7.438 4.673 1.00 97.38 191 GLN A C 1
ATOM 1468 O O . GLN A 1 191 ? -17.845 -7.587 4.598 1.00 97.38 191 GLN A O 1
ATOM 1473 N N . TYR A 1 192 ? -15.839 -7.487 3.596 1.00 97.56 192 TYR A N 1
ATOM 1474 C CA . TYR A 1 192 ? -16.388 -7.428 2.238 1.00 97.56 192 TYR A CA 1
ATOM 1475 C C . TYR A 1 192 ? -16.074 -8.626 1.353 1.00 97.56 192 TYR A C 1
ATOM 1477 O O . TYR A 1 192 ? -16.752 -8.796 0.347 1.00 97.56 192 TYR A O 1
ATOM 1485 N N . LEU A 1 193 ? -15.081 -9.453 1.686 1.00 96.75 193 LEU A N 1
ATOM 1486 C CA . LEU A 1 193 ? -14.620 -10.546 0.823 1.00 96.75 193 LEU A CA 1
ATOM 1487 C C . LEU A 1 193 ? -14.834 -11.942 1.416 1.00 96.75 193 LEU A C 1
ATOM 1489 O O . LEU A 1 193 ? -14.365 -12.915 0.836 1.00 96.75 193 LEU A O 1
ATOM 1493 N N . ALA A 1 194 ? -15.580 -12.076 2.517 1.00 94.94 194 ALA A N 1
ATOM 1494 C CA . ALA A 1 194 ? -15.875 -13.378 3.126 1.00 94.94 194 ALA A CA 1
ATOM 1495 C C . ALA A 1 194 ? -16.604 -14.358 2.176 1.00 94.94 194 ALA A C 1
ATOM 1497 O O . ALA A 1 194 ? -16.533 -15.569 2.354 1.00 94.94 194 ALA A O 1
ATOM 1498 N N . TYR A 1 195 ? -17.262 -13.853 1.124 1.00 94.88 195 TYR A N 1
ATOM 1499 C CA . TYR A 1 195 ? -17.886 -14.681 0.086 1.00 94.88 195 TYR A CA 1
ATOM 1500 C C . TYR A 1 195 ? -16.875 -15.405 -0.826 1.00 94.88 195 TYR A C 1
ATOM 1502 O O . TYR A 1 195 ? -17.259 -16.309 -1.562 1.00 94.88 195 TYR A O 1
ATOM 1510 N N . LEU A 1 196 ? -15.597 -15.007 -0.803 1.00 95.69 196 LEU A N 1
ATOM 1511 C CA . LEU A 1 196 ? -14.506 -15.641 -1.554 1.00 95.69 196 LEU A CA 1
ATOM 1512 C C . LEU A 1 196 ? -13.718 -16.664 -0.721 1.00 95.69 196 LEU A C 1
ATOM 1514 O O . LEU A 1 196 ? -12.806 -17.292 -1.253 1.00 95.69 196 LEU A O 1
ATOM 1518 N N . GLY A 1 197 ? -14.021 -16.801 0.571 1.00 96.19 197 GLY A N 1
ATOM 1519 C CA . GLY A 1 197 ? -13.316 -17.690 1.491 1.00 96.19 197 GLY A CA 1
ATOM 1520 C C . GLY A 1 197 ? -13.165 -17.095 2.889 1.00 96.19 197 GLY A C 1
ATOM 1521 O O . GLY A 1 197 ? -13.639 -15.999 3.188 1.00 96.19 197 GLY A O 1
ATOM 1522 N N . THR A 1 198 ? -12.450 -17.808 3.757 1.00 97.19 198 THR A N 1
ATOM 1523 C CA . THR A 1 198 ? -12.164 -17.360 5.122 1.00 97.19 198 THR A CA 1
ATOM 1524 C C . THR A 1 198 ? -11.148 -16.209 5.104 1.00 97.19 198 THR A C 1
ATOM 1526 O O . THR A 1 198 ? -10.022 -16.398 4.627 1.00 97.19 198 THR A O 1
ATOM 1529 N N . PRO A 1 199 ? -11.483 -15.024 5.650 1.00 96.88 199 PRO A N 1
ATOM 1530 C CA . PRO A 1 199 ? -10.541 -13.917 5.775 1.00 96.88 199 PRO A CA 1
ATOM 1531 C C . PRO A 1 199 ? -9.302 -14.336 6.563 1.00 96.88 199 PRO A C 1
ATOM 1533 O O . PRO A 1 199 ? -9.393 -14.844 7.679 1.00 96.88 199 PRO A O 1
ATOM 1536 N N . HIS A 1 200 ? -8.123 -14.108 5.996 1.00 95.81 200 HIS A N 1
ATOM 1537 C CA . HIS A 1 200 ? -6.884 -14.647 6.541 1.00 95.81 200 HIS A CA 1
ATOM 1538 C C . HIS A 1 200 ? -5.779 -13.588 6.521 1.00 95.81 200 HIS A C 1
ATOM 1540 O O . HIS A 1 200 ? -5.399 -13.060 5.478 1.00 95.81 200 HIS A O 1
ATOM 1546 N N . ALA A 1 201 ? -5.263 -13.243 7.704 1.00 95.81 201 ALA A N 1
ATOM 1547 C CA . ALA A 1 201 ? -4.333 -12.125 7.849 1.00 95.81 201 ALA A CA 1
ATOM 1548 C C . ALA A 1 201 ? -3.017 -12.303 7.060 1.00 95.81 201 ALA A C 1
ATOM 1550 O O . ALA A 1 201 ? -2.618 -11.349 6.401 1.00 95.81 201 ALA A O 1
ATOM 1551 N N . PRO A 1 202 ? -2.375 -13.490 6.999 1.00 95.44 202 PRO A N 1
ATOM 1552 C CA . PRO A 1 202 ? -1.161 -13.667 6.195 1.00 95.44 202 PRO A CA 1
ATOM 1553 C C . PRO A 1 202 ? -1.339 -13.545 4.668 1.00 95.44 202 PRO A C 1
ATOM 1555 O O . PRO A 1 202 ? -0.351 -13.347 3.954 1.00 95.44 202 PRO A O 1
ATOM 1558 N N . THR A 1 203 ? -2.570 -13.676 4.153 1.00 96.19 203 THR A N 1
ATOM 1559 C CA . THR A 1 203 ? -2.905 -13.389 2.740 1.00 96.19 203 THR A CA 1
ATOM 1560 C C . THR A 1 203 ? -3.213 -11.911 2.505 1.00 96.19 203 THR A C 1
ATOM 1562 O O . THR A 1 203 ? -3.183 -11.458 1.366 1.00 96.19 203 THR A O 1
ATOM 1565 N N . SER A 1 204 ? -3.466 -11.137 3.559 1.00 97.75 204 SER A N 1
ATOM 1566 C CA . SER A 1 204 ? -3.529 -9.679 3.495 1.00 97.75 204 SER A CA 1
ATOM 1567 C C . SER A 1 204 ? -2.124 -9.104 3.677 1.00 97.75 204 SER A C 1
ATOM 1569 O O . SER A 1 204 ? -1.496 -9.305 4.714 1.00 97.75 204 SER A O 1
ATOM 1571 N N . MET A 1 205 ? -1.579 -8.430 2.666 1.00 97.94 205 MET A N 1
ATOM 1572 C CA . MET A 1 205 ? -0.146 -8.115 2.640 1.00 97.94 205 MET A CA 1
ATOM 1573 C C . MET A 1 205 ? 0.199 -6.819 1.905 1.00 97.94 205 MET A C 1
ATOM 1575 O O . MET A 1 205 ? -0.607 -6.242 1.177 1.00 97.94 205 MET A O 1
ATOM 1579 N N . VAL A 1 206 ? 1.439 -6.375 2.082 1.00 98.00 206 VAL A N 1
ATOM 1580 C CA . VAL A 1 206 ? 2.056 -5.296 1.312 1.00 98.00 206 VAL A CA 1
ATOM 1581 C C . VAL A 1 206 ? 3.326 -5.826 0.661 1.00 98.00 206 VAL A C 1
ATOM 1583 O O . VAL A 1 206 ? 4.216 -6.320 1.350 1.00 98.00 206 VAL A O 1
ATOM 1586 N N . ILE A 1 207 ? 3.407 -5.705 -0.660 1.00 97.69 207 ILE A N 1
ATOM 1587 C CA . ILE A 1 207 ? 4.578 -6.038 -1.468 1.00 97.69 207 ILE A CA 1
ATOM 1588 C C . ILE A 1 207 ? 5.389 -4.753 -1.632 1.00 97.69 207 ILE A C 1
ATOM 1590 O O . ILE A 1 207 ? 4.998 -3.840 -2.363 1.00 97.69 207 ILE A O 1
ATOM 1594 N N . ASP A 1 208 ? 6.498 -4.660 -0.908 1.00 95.88 208 ASP A N 1
ATOM 1595 C CA . ASP A 1 208 ? 7.392 -3.508 -0.901 1.00 95.88 208 ASP A CA 1
ATOM 1596 C C . ASP A 1 208 ? 8.540 -3.737 -1.883 1.00 95.88 208 ASP A C 1
ATOM 1598 O O . ASP A 1 208 ? 9.576 -4.318 -1.550 1.00 95.88 208 ASP A O 1
ATOM 1602 N N . VAL A 1 209 ? 8.329 -3.297 -3.123 1.00 95.25 209 VAL A N 1
ATOM 1603 C CA . VAL A 1 209 ? 9.229 -3.593 -4.243 1.00 95.25 209 VAL A CA 1
ATOM 1604 C C . VAL A 1 209 ? 10.627 -3.003 -4.030 1.00 95.25 209 VAL A C 1
ATOM 1606 O O . VAL A 1 209 ? 11.59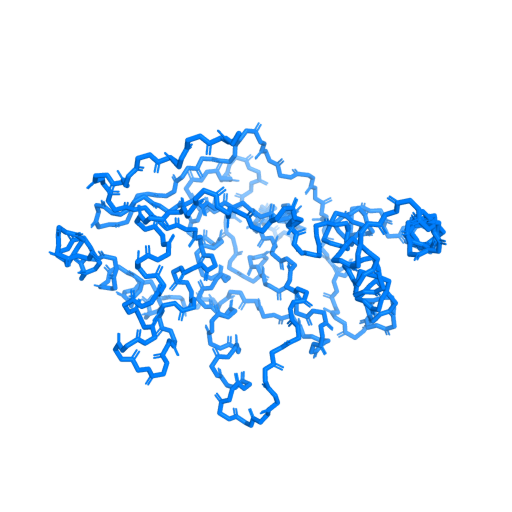3 -3.759 -4.146 1.00 95.25 209 VAL A O 1
ATOM 1609 N N . PRO A 1 210 ? 10.790 -1.718 -3.640 1.00 91.06 210 PRO A N 1
ATOM 1610 C CA . PRO A 1 210 ? 12.117 -1.156 -3.382 1.00 91.06 210 PRO A CA 1
ATOM 1611 C C . PRO A 1 210 ? 12.910 -1.893 -2.300 1.00 91.06 210 PRO A C 1
ATOM 1613 O O . PRO A 1 210 ? 14.138 -1.862 -2.317 1.00 91.06 210 PRO A O 1
ATOM 1616 N N . ARG A 1 211 ? 12.224 -2.532 -1.343 1.00 91.44 211 ARG A N 1
ATOM 1617 C CA . ARG A 1 211 ? 12.854 -3.264 -0.235 1.00 91.44 211 ARG A CA 1
ATOM 1618 C C . ARG A 1 211 ? 12.883 -4.771 -0.418 1.00 91.44 211 ARG A C 1
ATOM 1620 O O . ARG A 1 211 ? 13.385 -5.449 0.469 1.00 91.44 211 ARG A O 1
ATOM 1627 N N . ARG A 1 212 ? 12.375 -5.279 -1.545 1.00 94.00 212 ARG A N 1
ATOM 1628 C CA . ARG A 1 212 ? 12.278 -6.718 -1.831 1.00 94.00 212 ARG A CA 1
ATOM 1629 C C . ARG A 1 212 ? 11.663 -7.490 -0.661 1.00 94.00 212 ARG A C 1
ATOM 1631 O O . ARG A 1 212 ? 12.101 -8.579 -0.314 1.00 94.00 212 ARG A O 1
ATOM 1638 N N . ALA A 1 213 ? 10.651 -6.895 -0.035 1.00 94.25 213 ALA A N 1
ATOM 1639 C CA . ALA A 1 213 ? 10.043 -7.423 1.175 1.00 94.25 213 ALA A CA 1
ATOM 1640 C C . ALA A 1 213 ? 8.534 -7.583 1.002 1.00 94.25 213 ALA A C 1
ATOM 1642 O O . ALA A 1 213 ? 7.872 -6.753 0.376 1.00 94.25 213 ALA A O 1
ATOM 1643 N N . VAL A 1 214 ? 7.980 -8.624 1.619 1.00 96.69 214 VAL A N 1
ATOM 1644 C CA . VAL A 1 214 ? 6.533 -8.800 1.758 1.00 96.69 214 VAL A CA 1
ATOM 1645 C C . VAL A 1 214 ? 6.174 -8.705 3.230 1.00 96.69 214 VAL A C 1
ATOM 1647 O O . VAL A 1 214 ? 6.576 -9.539 4.039 1.00 96.69 214 VAL A O 1
ATOM 1650 N N . VAL A 1 215 ? 5.392 -7.689 3.585 1.00 96.50 215 VAL A N 1
ATOM 1651 C CA . VAL A 1 215 ? 4.870 -7.527 4.942 1.00 96.50 215 VAL A CA 1
ATOM 1652 C C . VAL A 1 215 ? 3.469 -8.110 4.983 1.00 96.50 215 VAL A C 1
ATOM 1654 O O . VAL A 1 215 ? 2.534 -7.559 4.404 1.00 96.50 215 VAL A O 1
ATOM 1657 N N . ARG A 1 216 ? 3.330 -9.250 5.652 1.00 96.25 216 ARG A N 1
ATOM 1658 C CA . ARG A 1 216 ? 2.055 -9.957 5.804 1.00 96.25 216 ARG A CA 1
ATOM 1659 C C . ARG A 1 216 ? 1.344 -9.515 7.081 1.00 96.25 216 ARG A C 1
ATOM 1661 O O . ARG A 1 216 ? 1.988 -9.164 8.071 1.00 96.25 216 ARG A O 1
ATOM 1668 N N . GLY A 1 217 ? 0.015 -9.551 7.069 1.00 92.12 217 GLY A N 1
ATOM 1669 C CA . GLY A 1 217 ? -0.791 -9.295 8.254 1.00 92.12 217 GLY A CA 1
ATOM 1670 C C . GLY A 1 217 ? -0.473 -10.320 9.353 1.00 92.12 217 GLY A C 1
ATOM 1671 O O . GLY A 1 217 ? -0.389 -11.518 9.063 1.00 92.12 217 GLY A O 1
ATOM 1672 N N . PRO A 1 218 ? -0.285 -9.888 10.613 1.00 89.12 218 PRO A N 1
ATOM 1673 C CA . PRO A 1 218 ? 0.008 -10.808 11.703 1.00 89.12 218 PRO A CA 1
ATOM 1674 C C . PRO A 1 218 ? -1.225 -11.649 12.048 1.00 89.12 218 PRO A C 1
ATOM 1676 O O . PRO A 1 218 ? -2.349 -11.153 12.002 1.00 89.12 218 PRO A O 1
ATOM 1679 N N . VAL A 1 219 ? -1.006 -12.899 12.468 1.00 83.81 219 VAL A N 1
ATOM 1680 C CA . VAL A 1 219 ? -2.083 -13.789 12.949 1.00 83.81 219 VAL A CA 1
ATOM 1681 C C . VAL A 1 219 ? -2.785 -13.186 14.170 1.00 83.81 219 VAL A C 1
ATOM 1683 O O . VAL A 1 219 ? -4.006 -13.239 14.266 1.00 83.81 219 VAL A O 1
ATOM 1686 N N . ASN A 1 220 ? -2.025 -12.555 15.072 1.00 87.19 220 ASN A N 1
ATOM 1687 C CA . ASN A 1 220 ? -2.575 -11.768 16.171 1.00 87.19 220 ASN A CA 1
ATOM 1688 C C . ASN A 1 220 ? -2.481 -10.270 15.844 1.00 87.19 220 ASN A C 1
ATOM 1690 O O . ASN A 1 220 ? -1.436 -9.638 16.016 1.00 87.19 220 ASN A O 1
ATOM 1694 N N . SER A 1 221 ? -3.582 -9.710 15.348 1.00 90.56 221 SER A N 1
ATOM 1695 C CA . SER A 1 221 ? -3.695 -8.312 14.923 1.00 90.56 221 SER A CA 1
ATOM 1696 C C . SER A 1 221 ? -4.394 -7.413 15.949 1.00 90.56 221 SER A C 1
ATOM 1698 O O . SER A 1 221 ? -4.467 -6.207 15.720 1.00 90.56 221 SER A O 1
ATOM 1700 N N . ALA A 1 222 ? -4.828 -7.946 17.101 1.00 93.00 222 ALA A N 1
ATOM 1701 C CA . ALA A 1 222 ? -5.661 -7.234 18.078 1.00 93.00 222 ALA A CA 1
ATOM 1702 C C . ALA A 1 222 ? -5.070 -5.879 18.506 1.00 93.00 222 ALA A C 1
ATOM 1704 O O . ALA A 1 222 ? -5.746 -4.856 18.448 1.00 93.00 222 ALA A O 1
ATOM 1705 N N . ARG A 1 223 ? -3.770 -5.838 18.835 1.00 93.62 223 ARG A N 1
ATOM 1706 C CA . ARG A 1 223 ? -3.082 -4.585 19.193 1.00 93.62 223 ARG A CA 1
ATOM 1707 C C . ARG A 1 223 ? -3.048 -3.579 18.037 1.00 93.62 223 ARG A C 1
ATOM 1709 O O . ARG A 1 223 ? -3.222 -2.387 18.260 1.00 93.62 223 ARG A O 1
ATOM 1716 N N . ARG A 1 224 ? -2.810 -4.035 16.800 1.00 94.88 224 ARG A N 1
ATOM 1717 C CA . ARG A 1 224 ? -2.788 -3.141 15.626 1.00 94.88 224 ARG A CA 1
ATOM 1718 C C . ARG A 1 224 ? -4.184 -2.606 15.317 1.00 94.88 224 ARG A C 1
ATOM 1720 O O . ARG A 1 224 ? -4.287 -1.436 14.969 1.00 94.88 224 ARG A O 1
ATOM 1727 N N . ILE A 1 225 ? -5.221 -3.428 15.476 1.00 96.69 225 ILE A N 1
ATOM 1728 C CA . ILE A 1 225 ? -6.624 -3.026 15.313 1.00 96.69 225 ILE A CA 1
ATOM 1729 C C . ILE A 1 225 ? -6.992 -1.969 16.358 1.00 96.69 225 ILE A C 1
ATOM 1731 O O . ILE A 1 225 ? -7.426 -0.889 15.974 1.00 96.69 225 ILE A O 1
ATOM 1735 N N . ALA A 1 226 ? -6.698 -2.206 17.640 1.00 97.06 226 ALA A N 1
ATOM 1736 C CA . ALA A 1 226 ? -6.945 -1.227 18.701 1.00 97.06 226 ALA A CA 1
ATOM 1737 C C . ALA A 1 226 ? -6.230 0.113 18.437 1.00 97.06 226 ALA A C 1
ATOM 1739 O O . ALA A 1 226 ? -6.818 1.181 18.597 1.00 97.06 226 ALA A O 1
ATOM 1740 N N . ASN A 1 227 ? -4.979 0.074 17.959 1.00 96.38 227 ASN A N 1
ATOM 1741 C CA . ASN A 1 227 ? -4.248 1.285 17.573 1.00 96.38 227 ASN A CA 1
ATOM 1742 C C . ASN A 1 227 ? -4.908 2.013 16.386 1.00 96.38 227 ASN A C 1
ATOM 1744 O O . ASN A 1 227 ? -4.970 3.241 16.382 1.00 96.38 227 ASN A O 1
ATOM 1748 N N . ILE A 1 228 ? -5.393 1.271 15.384 1.00 97.88 228 ILE A N 1
ATOM 1749 C CA . ILE A 1 228 ? -6.116 1.820 14.228 1.00 97.88 228 ILE A CA 1
ATOM 1750 C C . ILE A 1 228 ? -7.412 2.504 14.681 1.00 97.88 228 ILE A C 1
ATOM 1752 O O . ILE A 1 228 ? -7.673 3.635 14.274 1.00 97.88 228 ILE A O 1
ATOM 1756 N N . GLU A 1 229 ? -8.199 1.855 15.536 1.00 98.25 229 GLU A N 1
ATOM 1757 C CA . GLU A 1 229 ? -9.456 2.390 16.068 1.00 98.25 229 GLU A CA 1
ATOM 1758 C C . GLU A 1 229 ? -9.226 3.649 16.907 1.00 98.25 229 GLU A C 1
ATOM 1760 O O . GLU A 1 229 ? -9.868 4.672 16.663 1.00 98.25 229 GLU A O 1
ATOM 1765 N N . ALA A 1 230 ? -8.260 3.611 17.831 1.00 98.06 230 ALA A N 1
ATOM 1766 C CA . ALA A 1 230 ? -7.893 4.759 18.656 1.00 98.06 230 ALA A CA 1
ATOM 1767 C C . ALA A 1 230 ? -7.421 5.944 17.799 1.00 98.06 230 ALA A C 1
ATOM 1769 O O . ALA A 1 230 ? -7.835 7.083 18.023 1.00 98.06 230 ALA A O 1
ATOM 1770 N N . ALA A 1 231 ? -6.601 5.687 16.775 1.00 97.88 231 ALA A N 1
ATOM 1771 C CA . ALA A 1 231 ? -6.176 6.722 15.841 1.00 97.88 231 ALA A CA 1
ATOM 1772 C C . ALA A 1 231 ? -7.355 7.302 15.054 1.00 97.88 231 ALA A C 1
ATOM 1774 O O . ALA A 1 231 ? -7.441 8.520 14.918 1.00 97.88 231 ALA A O 1
ATOM 1775 N N . CYS A 1 232 ? -8.281 6.470 14.572 1.00 98.50 232 CYS A N 1
ATOM 1776 C CA . CYS A 1 232 ? -9.464 6.951 13.861 1.00 98.50 232 CYS A CA 1
ATOM 1777 C C . CYS A 1 232 ? -10.365 7.804 14.766 1.00 98.50 232 CYS A C 1
ATOM 1779 O O . CYS A 1 232 ? -10.796 8.872 14.341 1.00 98.50 232 CYS A O 1
ATOM 1781 N N . ALA A 1 233 ? -10.570 7.412 16.027 1.00 98.25 233 ALA A N 1
ATOM 1782 C CA . ALA A 1 233 ? -11.323 8.215 16.990 1.00 98.25 233 ALA A CA 1
ATOM 1783 C C . ALA A 1 233 ? -10.684 9.602 17.205 1.00 98.25 233 ALA A C 1
ATOM 1785 O O . ALA A 1 233 ? -11.374 10.622 17.173 1.00 98.25 233 ALA A O 1
ATOM 1786 N N . MET A 1 234 ? -9.354 9.657 17.337 1.00 97.31 234 MET A N 1
ATOM 1787 C CA . MET A 1 234 ? -8.617 10.922 17.443 1.00 97.31 234 MET A CA 1
ATOM 1788 C C . MET A 1 234 ? -8.714 11.766 16.167 1.00 97.31 234 MET A C 1
ATOM 1790 O O . MET A 1 234 ? -8.918 12.978 16.243 1.00 97.31 234 MET A O 1
ATOM 1794 N N . ILE A 1 235 ? -8.602 11.139 14.992 1.00 98.06 235 I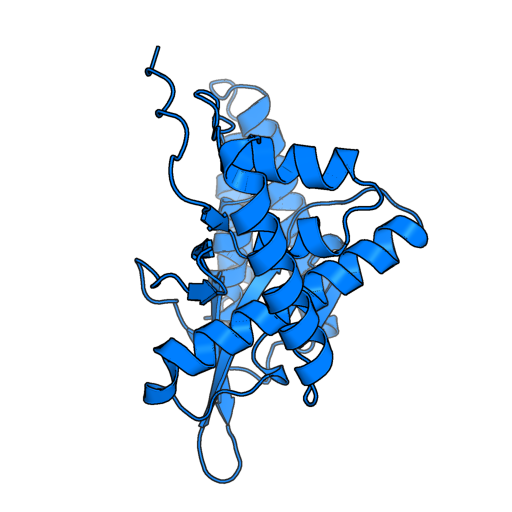LE A N 1
ATOM 1795 C CA . ILE A 1 235 ? -8.758 11.815 13.698 1.00 98.06 235 ILE A CA 1
ATOM 1796 C C . ILE A 1 235 ? -10.154 12.423 13.584 1.00 98.06 235 ILE A C 1
ATOM 1798 O O . ILE A 1 235 ? -10.268 13.582 13.197 1.00 98.06 235 ILE A O 1
ATOM 1802 N N . ALA A 1 236 ? -11.204 11.677 13.934 1.00 97.88 236 ALA A N 1
ATOM 1803 C CA . ALA A 1 236 ? -12.576 12.170 13.904 1.00 97.88 236 ALA A CA 1
ATOM 1804 C C . ALA A 1 236 ? -12.758 13.389 14.822 1.00 97.88 236 ALA A C 1
ATOM 1806 O O . ALA A 1 236 ? -13.349 14.384 14.403 1.00 97.88 236 ALA A O 1
ATOM 1807 N N . ALA A 1 237 ? -12.191 13.348 16.033 1.00 97.12 237 ALA A N 1
ATOM 1808 C CA . ALA A 1 237 ? -12.260 14.447 16.993 1.00 97.12 237 ALA A CA 1
ATOM 1809 C C . ALA A 1 237 ? -11.514 15.708 16.522 1.00 97.12 237 ALA A C 1
ATOM 1811 O O . ALA A 1 237 ? -12.001 16.821 16.712 1.00 97.12 237 ALA A O 1
ATOM 1812 N N . VAL A 1 238 ? -10.346 15.550 15.889 1.00 96.69 238 VAL A N 1
ATOM 1813 C CA . VAL A 1 238 ? -9.525 16.684 15.431 1.00 96.69 238 VAL A CA 1
ATOM 1814 C C . VAL A 1 238 ? -9.924 17.185 14.037 1.00 96.69 238 VAL A C 1
ATOM 1816 O O . VAL A 1 238 ? -9.571 18.301 13.662 1.00 96.69 238 VAL A O 1
ATOM 1819 N N . TRP A 1 239 ? -10.690 16.404 13.263 1.00 97.00 239 TRP A N 1
ATOM 1820 C CA . TRP A 1 239 ? -11.069 16.737 11.884 1.00 97.00 239 TRP A CA 1
ATOM 1821 C C . TRP A 1 239 ? -11.654 18.142 11.701 1.00 97.00 239 TRP A C 1
ATOM 1823 O O . TRP A 1 239 ? -11.259 18.802 10.736 1.00 97.00 239 TRP A O 1
ATOM 1833 N N . PRO A 1 240 ? -12.541 18.655 12.580 1.00 95.38 240 PRO A N 1
ATOM 1834 C CA . PRO A 1 240 ? -13.105 19.994 12.424 1.00 95.38 240 PRO A CA 1
ATOM 1835 C C . PRO A 1 240 ? -12.048 21.105 12.390 1.00 95.38 240 PRO A C 1
ATOM 1837 O O . PRO A 1 240 ? -12.226 22.071 11.650 1.00 95.38 240 PRO A O 1
ATOM 1840 N N . VAL A 1 241 ? -10.935 20.936 13.115 1.00 93.00 241 VAL A N 1
ATOM 1841 C CA . VAL A 1 241 ? -9.872 21.948 13.265 1.00 93.00 241 VAL A CA 1
ATOM 1842 C C . VAL A 1 241 ? -8.659 21.736 12.347 1.00 93.00 241 VAL A C 1
ATOM 1844 O O . VAL A 1 241 ? -7.754 22.568 12.336 1.00 93.00 241 VAL A O 1
ATOM 1847 N N . VAL A 1 242 ? -8.624 20.633 11.587 1.00 88.81 242 VAL A N 1
ATOM 1848 C CA . VAL A 1 242 ? -7.601 20.355 10.552 1.00 88.81 242 VAL A CA 1
ATOM 1849 C C . VAL A 1 242 ? -7.717 21.316 9.376 1.00 88.81 242 VAL A C 1
ATOM 1851 O O . VAL A 1 242 ? -6.656 21.695 8.831 1.00 88.81 242 VAL A O 1
#

Foldseek 3Di:
DDDFDAFDPFAEDALLLLLLLLLPPDVVSNVVSLCCRRRVTPCPPPDPALPLLLLLVLVCLQPVPCNVVSLVVSLVVLVCQLPPPVDDPVSNVSSVLSNVLSVLCVVLVVVAPSPQKHKAADDPPQAWDQFLRHTYRYDASTKIWHDDPVKIEIWGEHEASDDDDDDDSRVVSVLSSQQLSLVVRLVSCCVPVCVVIHRDQQRRWYCHSVVSYIRTHDNPCPVSSVSSNVSSNVSRVCSVVD